Protein AF-A0A2S1ST00-F1 (afdb_monomer_lite)

Sequence (295 aa):
MNAGSAHGGFVTVRGRGYRLDQVDRYVSALARERDEAWRRAARLTRVVEELAAEAVSLRQFAEALGPPTYEPLGPRAQEVLDLAEKEAAVVLSAAREEARAVCEAAEAEARRLRELARVGAGQTCEEADARARRMLLSARATAEELRDAARVEAAAERGEAMAVLEAARCRAAGMLKELDRMRVSRRYEAERELSARDAETAERYGALTARARARLSEALCAFAEAEESARRGQEEAQLAAARLMEEAGVRAARVSRETDRVLRDHVRRAEEIHAQLDHVREALTGLTEQPPSPD

Radius of gyration: 95.02 Å; chains: 1; bounding box: 144×81×279 Å

Organism: NCBI:txid2174846

Structure (mmCIF, N/CA/C/O backbone):
data_AF-A0A2S1ST00-F1
#
_entry.id   AF-A0A2S1ST00-F1
#
loop_
_atom_site.group_PDB
_atom_site.id
_atom_site.type_symbol
_atom_site.label_atom_id
_atom_site.label_alt_id
_atom_site.label_comp_id
_atom_site.label_asym_id
_atom_site.label_entity_id
_atom_site.label_seq_id
_atom_site.pdbx_PDB_ins_code
_atom_site.Cartn_x
_atom_site.Cartn_y
_atom_site.Cartn_z
_atom_site.occupancy
_atom_site.B_iso_or_equiv
_atom_site.auth_seq_id
_atom_site.auth_comp_id
_atom_site.auth_asym_id
_atom_site.auth_atom_id
_atom_site.pdbx_PDB_model_num
ATOM 1 N N . MET A 1 1 ? -20.227 0.179 4.522 1.00 34.66 1 MET A N 1
ATOM 2 C CA . MET A 1 1 ? -21.081 0.307 5.721 1.00 34.66 1 MET A CA 1
ATOM 3 C C . MET A 1 1 ? -21.569 -1.086 6.070 1.00 34.66 1 MET A C 1
ATOM 5 O O . MET A 1 1 ? -22.330 -1.635 5.293 1.00 34.66 1 MET A O 1
ATOM 9 N N . ASN A 1 2 ? -21.054 -1.702 7.135 1.00 37.97 2 ASN A N 1
ATOM 10 C CA . ASN A 1 2 ? -21.491 -3.037 7.553 1.00 37.97 2 ASN A CA 1
ATOM 11 C C . ASN A 1 2 ? -22.158 -2.903 8.918 1.00 37.97 2 ASN A C 1
ATOM 13 O O . ASN A 1 2 ? -21.481 -2.672 9.919 1.00 37.97 2 ASN A O 1
ATOM 17 N N . ALA A 1 3 ? -23.486 -2.984 8.917 1.00 39.41 3 ALA A N 1
ATOM 18 C CA . ALA A 1 3 ? -24.302 -3.033 10.116 1.00 39.41 3 ALA A CA 1
ATOM 19 C C . ALA A 1 3 ? -24.111 -4.410 10.766 1.00 39.41 3 ALA A C 1
ATOM 21 O O . ALA A 1 3 ? -24.643 -5.413 10.295 1.00 39.41 3 ALA A O 1
ATOM 22 N N . GLY A 1 4 ? -23.287 -4.463 11.813 1.00 44.66 4 GLY A N 1
ATOM 23 C CA . GLY A 1 4 ? -23.248 -5.609 12.714 1.00 44.66 4 GLY A CA 1
ATOM 24 C C . GLY A 1 4 ? -24.585 -5.709 13.440 1.00 44.66 4 GLY A C 1
ATOM 25 O O . GLY A 1 4 ? -25.092 -4.704 13.934 1.00 44.66 4 GLY A O 1
ATOM 26 N N . SER A 1 5 ? -25.178 -6.902 13.439 1.00 45.50 5 SER A N 1
ATOM 27 C CA . SER A 1 5 ? -26.486 -7.166 14.034 1.00 45.50 5 SER A CA 1
ATOM 28 C C . SER A 1 5 ? -26.487 -6.769 15.514 1.00 45.50 5 SER A C 1
ATOM 30 O O . SER A 1 5 ? -25.741 -7.334 16.310 1.00 45.50 5 SER A O 1
ATOM 32 N N . ALA A 1 6 ? -27.299 -5.775 15.874 1.00 46.25 6 ALA A N 1
ATOM 33 C CA . ALA A 1 6 ? -27.449 -5.313 17.246 1.00 46.25 6 ALA A CA 1
ATOM 34 C C . ALA A 1 6 ? -28.396 -6.262 17.989 1.00 46.25 6 ALA A C 1
ATOM 36 O O . ALA A 1 6 ? -29.611 -6.176 17.839 1.00 46.25 6 ALA A O 1
ATOM 37 N N . HIS A 1 7 ? -27.842 -7.181 18.772 1.00 51.44 7 HIS A N 1
ATOM 38 C CA . HIS A 1 7 ? -28.597 -7.911 19.788 1.00 51.44 7 HIS A CA 1
ATOM 39 C C . HIS A 1 7 ? -28.280 -7.240 21.135 1.00 51.44 7 HIS A C 1
ATOM 41 O O . HIS A 1 7 ? -27.118 -6.984 21.444 1.00 51.44 7 HIS A O 1
ATOM 47 N N . GLY A 1 8 ? -29.308 -6.797 21.866 1.00 56.34 8 GLY A N 1
ATOM 48 C CA . GLY A 1 8 ? -29.142 -6.195 23.199 1.00 56.34 8 GLY A CA 1
ATOM 49 C C . GLY A 1 8 ? -28.553 -4.774 23.260 1.00 56.34 8 GLY A C 1
ATOM 50 O O . GLY A 1 8 ? -28.251 -4.297 24.348 1.00 56.34 8 GLY A O 1
ATOM 51 N N . GLY A 1 9 ? -28.392 -4.073 22.130 1.00 65.75 9 GLY A N 1
ATOM 52 C CA . GLY A 1 9 ? -27.856 -2.699 22.093 1.00 65.75 9 GLY A CA 1
ATOM 53 C C . GLY A 1 9 ? -26.325 -2.595 22.150 1.00 65.75 9 GLY A C 1
ATOM 54 O O . GLY A 1 9 ? -25.786 -1.492 22.071 1.00 65.75 9 GLY A O 1
ATOM 55 N N . PHE A 1 10 ? -25.609 -3.721 22.222 1.00 67.88 10 PHE A N 1
ATOM 56 C CA . PHE A 1 10 ? -24.149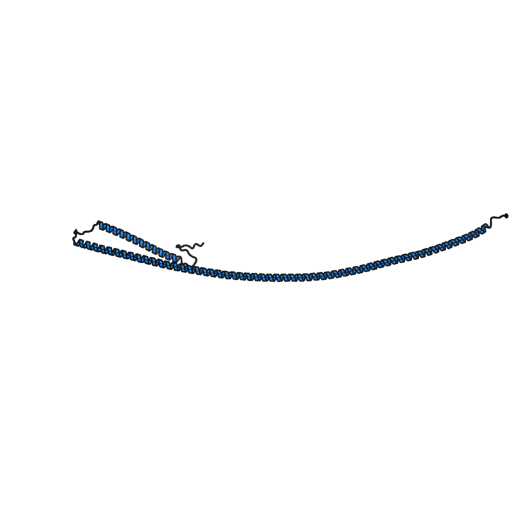 -3.752 22.143 1.00 67.88 10 PHE A CA 1
ATOM 57 C C . PHE A 1 10 ? -23.682 -3.837 20.684 1.00 67.88 10 PHE A C 1
ATOM 59 O O . PHE A 1 10 ? -24.160 -4.658 19.901 1.00 67.88 10 PHE A O 1
ATOM 66 N N . VAL A 1 11 ? -22.728 -2.985 20.302 1.00 67.50 11 VAL A N 1
ATOM 67 C CA . VAL A 1 11 ? -22.180 -2.953 18.939 1.00 67.50 11 VAL A CA 1
ATOM 68 C C . VAL A 1 11 ? -21.045 -3.966 18.814 1.00 67.50 11 VAL A C 1
ATOM 70 O O . VAL A 1 11 ? -20.063 -3.917 19.555 1.00 67.50 11 VAL A O 1
ATOM 73 N N . THR A 1 12 ? -21.139 -4.867 17.836 1.00 61.31 12 THR A N 1
ATOM 74 C CA . THR A 1 12 ? -20.045 -5.788 17.514 1.00 61.31 12 THR A CA 1
ATOM 75 C C . THR A 1 12 ? -18.905 -5.032 16.835 1.00 61.31 12 THR A C 1
ATOM 77 O O . THR A 1 12 ? -19.065 -4.528 15.721 1.00 61.31 12 THR A O 1
ATOM 80 N N . VAL A 1 13 ? -17.735 -4.991 17.467 1.00 62.66 13 VAL A N 1
ATOM 81 C CA . VAL A 1 13 ? -16.503 -4.495 16.839 1.00 62.66 13 VAL A CA 1
ATOM 82 C C . VAL A 1 13 ? -15.760 -5.675 16.209 1.00 62.66 13 VAL A C 1
ATOM 84 O O . VAL A 1 13 ? -15.672 -6.752 16.798 1.00 62.66 13 VAL A O 1
ATOM 87 N N . ARG A 1 14 ? -15.221 -5.491 14.998 1.00 53.00 14 ARG A N 1
ATOM 88 C CA . ARG A 1 14 ? -14.435 -6.516 14.292 1.00 53.00 14 ARG A CA 1
ATOM 89 C C . ARG A 1 14 ? -13.155 -6.815 15.097 1.00 53.00 14 ARG A C 1
ATOM 91 O O . ARG A 1 14 ? -12.252 -5.986 15.121 1.00 53.00 14 ARG A O 1
ATOM 98 N N . GLY A 1 15 ? -13.079 -7.967 15.773 1.00 68.44 15 GLY A N 1
ATOM 99 C CA . GLY A 1 15 ? -11.909 -8.359 16.574 1.00 68.44 15 GLY A CA 1
ATOM 100 C C . GLY A 1 15 ? -12.218 -9.301 17.746 1.00 68.44 15 GLY A C 1
ATOM 101 O O . GLY A 1 15 ? -13.215 -10.019 17.736 1.00 68.44 15 GLY A O 1
ATOM 102 N N . ARG A 1 16 ? -11.338 -9.308 18.763 1.00 60.56 16 ARG A N 1
ATOM 103 C CA . ARG A 1 16 ? -11.528 -10.050 20.025 1.00 60.56 16 ARG A CA 1
ATOM 104 C C . ARG A 1 16 ? -12.426 -9.236 20.965 1.00 60.56 16 ARG A C 1
ATOM 106 O O . ARG A 1 16 ? -11.954 -8.283 21.575 1.00 60.56 16 ARG A O 1
ATOM 113 N N . GLY A 1 17 ? -13.692 -9.623 21.083 1.00 70.00 17 GLY A N 1
ATOM 114 C CA . GLY A 1 17 ? -14.648 -9.095 22.062 1.00 70.00 17 GLY A CA 1
ATOM 115 C C . GLY A 1 17 ? -15.218 -10.208 22.943 1.00 70.00 17 GLY A C 1
ATOM 116 O O . GLY A 1 17 ? -14.982 -11.391 22.682 1.00 70.00 17 GLY A O 1
ATOM 117 N N . TYR A 1 18 ? -15.964 -9.842 23.986 1.00 71.94 18 TYR A N 1
ATOM 118 C CA . TYR A 1 18 ? -16.793 -10.811 24.705 1.00 71.94 18 TYR A CA 1
ATOM 119 C C . TYR A 1 18 ? -17.807 -11.430 23.740 1.00 71.94 18 TYR A C 1
ATOM 121 O O . TYR A 1 18 ? -18.303 -10.758 22.832 1.00 71.94 18 TYR A O 1
ATOM 129 N N . ARG A 1 19 ? -18.097 -12.725 23.902 1.00 80.31 19 ARG A N 1
ATOM 130 C CA . ARG A 1 19 ? -19.100 -13.392 23.067 1.00 80.31 19 ARG A CA 1
ATOM 131 C C . ARG A 1 19 ? -20.462 -12.782 23.381 1.00 80.31 19 ARG A C 1
ATOM 133 O O . ARG A 1 19 ? -20.912 -12.903 24.518 1.00 80.31 19 ARG A O 1
ATOM 140 N N . LEU A 1 20 ? -21.100 -12.154 22.391 1.00 78.06 20 LEU A N 1
ATOM 141 C CA . LEU A 1 20 ? -22.389 -11.475 22.567 1.00 78.06 20 LEU A CA 1
ATOM 142 C C . LEU A 1 20 ? -23.423 -12.402 23.214 1.00 78.06 20 LEU A C 1
ATOM 144 O O . LEU A 1 20 ? -24.004 -12.036 24.222 1.00 78.06 20 LEU A O 1
ATOM 148 N N . ASP A 1 21 ? -23.510 -13.658 22.767 1.00 79.69 21 ASP A N 1
ATOM 149 C CA . ASP A 1 21 ? -24.419 -14.651 23.357 1.00 79.69 21 ASP A CA 1
ATOM 150 C C . ASP A 1 21 ? -24.176 -14.911 24.851 1.00 79.69 21 ASP A C 1
ATOM 152 O O . ASP A 1 21 ? -25.082 -15.347 25.560 1.00 79.69 21 ASP A O 1
ATOM 156 N N . GLN A 1 22 ? -22.940 -14.748 25.336 1.00 84.75 22 GLN A N 1
ATOM 157 C CA . GLN A 1 22 ? -22.619 -14.880 26.761 1.00 84.75 22 GLN A CA 1
ATOM 158 C C . GLN A 1 22 ? -22.996 -13.609 27.523 1.00 84.75 22 GLN A C 1
ATOM 160 O O . GLN A 1 22 ? -23.560 -13.710 28.610 1.00 84.75 22 GLN A O 1
ATOM 165 N N . VAL A 1 23 ? -22.733 -12.436 26.939 1.00 85.69 23 VAL A N 1
ATOM 166 C CA . VAL A 1 23 ? -23.122 -11.137 27.508 1.00 85.69 23 VAL A CA 1
ATOM 167 C C . VAL A 1 23 ? -24.641 -11.036 27.607 1.00 85.69 23 VAL A C 1
ATOM 169 O O . VAL A 1 23 ? -25.156 -10.770 28.686 1.00 85.69 23 VAL A O 1
ATOM 172 N N . ASP A 1 24 ? -25.367 -11.348 26.537 1.00 84.12 24 ASP A N 1
ATOM 173 C CA . ASP A 1 24 ? -26.829 -11.299 26.494 1.00 84.12 24 ASP A CA 1
ATOM 174 C C . ASP A 1 24 ? -27.457 -12.270 27.496 1.00 84.12 24 ASP A C 1
ATOM 176 O O . ASP A 1 24 ? -28.403 -11.908 28.199 1.00 84.12 24 ASP A O 1
ATOM 180 N N . ARG A 1 25 ? -26.910 -13.489 27.626 1.00 87.50 25 ARG A N 1
ATOM 181 C CA . ARG A 1 25 ? -27.348 -14.449 28.654 1.00 87.50 25 ARG A CA 1
ATOM 182 C C . ARG A 1 25 ? -27.150 -13.903 30.062 1.00 87.50 25 ARG A C 1
ATOM 184 O O . ARG A 1 25 ? -28.051 -14.028 30.888 1.00 87.50 25 ARG A O 1
ATOM 191 N N . TYR A 1 26 ? -25.999 -13.292 30.324 1.00 87.12 26 TYR A N 1
ATOM 192 C CA . TYR A 1 26 ? -25.675 -12.741 31.634 1.00 87.12 26 TYR A CA 1
ATOM 193 C C . TYR A 1 26 ? -26.539 -11.518 31.976 1.00 87.12 26 TYR A C 1
ATOM 195 O O . TYR A 1 26 ? -27.145 -11.465 33.044 1.00 87.12 26 TYR A O 1
ATOM 203 N N . VAL A 1 27 ? -26.692 -10.577 31.039 1.00 88.62 27 VAL A N 1
ATOM 204 C CA . VAL A 1 27 ? -27.558 -9.396 31.192 1.00 88.62 27 VAL A CA 1
ATOM 205 C C . VAL A 1 27 ? -29.019 -9.811 31.369 1.00 88.62 27 VAL A C 1
ATOM 207 O O . VAL A 1 27 ? -29.713 -9.257 32.218 1.00 88.62 27 VAL A O 1
ATOM 210 N N . SER A 1 28 ? -29.484 -10.820 30.630 1.00 88.88 28 SER A N 1
ATOM 211 C CA . SER A 1 28 ? -30.844 -11.349 30.780 1.00 88.88 28 SER A CA 1
ATOM 212 C C . SER A 1 28 ? -31.073 -11.998 32.147 1.00 88.88 28 SER A C 1
ATOM 214 O O . SER A 1 28 ? -32.158 -11.856 32.708 1.00 88.88 28 SER A O 1
ATOM 216 N N . ALA A 1 29 ? -30.075 -12.700 32.697 1.00 91.69 29 ALA A N 1
ATOM 217 C CA . ALA A 1 29 ? -30.151 -13.259 34.047 1.00 91.69 29 ALA A CA 1
ATOM 218 C C . ALA A 1 29 ? -30.256 -12.145 35.102 1.00 91.69 29 ALA A C 1
ATOM 220 O O . ALA A 1 29 ? -31.197 -12.148 35.893 1.00 91.69 29 ALA A O 1
ATOM 221 N N . LEU A 1 30 ? -29.392 -11.127 35.026 1.00 89.00 30 LEU A N 1
ATOM 222 C CA . LEU A 1 30 ? -29.442 -9.961 35.917 1.00 89.00 30 LEU A CA 1
ATOM 223 C C . LEU A 1 30 ? -30.758 -9.179 35.799 1.00 89.00 30 LEU A C 1
ATOM 225 O O . LEU A 1 30 ? -31.314 -8.733 36.801 1.00 89.00 30 LEU A O 1
ATOM 229 N N . ALA A 1 31 ? -31.289 -9.019 34.584 1.00 89.00 31 ALA A N 1
ATOM 230 C CA . ALA A 1 31 ? -32.576 -8.365 34.369 1.00 89.00 31 ALA A CA 1
ATOM 231 C C . ALA A 1 31 ? -33.722 -9.148 35.029 1.00 89.00 31 ALA A C 1
ATOM 233 O O . ALA A 1 31 ? -34.583 -8.546 35.668 1.00 89.00 31 ALA A O 1
ATOM 234 N N . ARG A 1 32 ? -33.706 -10.486 34.941 1.00 92.25 32 ARG A N 1
ATOM 235 C CA . ARG A 1 32 ? -34.684 -11.345 35.629 1.00 92.25 32 ARG A CA 1
ATOM 236 C C . ARG A 1 32 ? -34.584 -11.222 37.146 1.00 92.25 32 ARG A C 1
ATOM 238 O O . ARG A 1 32 ? -35.620 -11.082 37.790 1.00 92.25 32 ARG A O 1
ATOM 245 N N . GLU A 1 33 ? -33.374 -11.228 37.700 1.00 90.88 33 GLU A N 1
ATOM 246 C CA . GLU A 1 33 ? -33.144 -11.041 39.140 1.00 90.88 33 GLU A CA 1
ATOM 247 C C . GLU A 1 33 ? -33.646 -9.674 39.618 1.00 90.88 33 GLU A C 1
ATOM 249 O O . GLU A 1 33 ? -34.367 -9.588 40.615 1.00 90.88 33 GLU A O 1
ATOM 254 N N . ARG A 1 34 ? -33.350 -8.604 38.866 1.00 92.12 34 ARG A N 1
ATOM 255 C CA . ARG A 1 34 ? -33.890 -7.262 39.122 1.00 92.12 34 ARG A CA 1
ATOM 256 C C . ARG A 1 34 ? -35.416 -7.278 39.123 1.00 92.12 34 ARG A C 1
ATOM 258 O O . ARG A 1 34 ? -36.029 -6.780 40.062 1.00 92.12 34 ARG A O 1
ATOM 265 N N . ASP A 1 35 ? -36.034 -7.835 38.088 1.00 93.38 35 ASP A N 1
ATOM 266 C CA . ASP A 1 35 ? -37.491 -7.838 37.946 1.00 93.38 35 ASP A CA 1
ATOM 267 C C . ASP A 1 35 ? -38.173 -8.685 39.028 1.00 93.38 35 ASP A C 1
ATOM 269 O O . ASP A 1 35 ? -39.292 -8.379 39.449 1.00 93.38 35 ASP A O 1
ATOM 273 N N . GLU A 1 36 ? -37.522 -9.751 39.495 1.00 93.81 36 GLU A N 1
ATOM 274 C CA . GLU A 1 36 ? -37.994 -10.540 40.629 1.00 93.81 36 GLU A CA 1
ATOM 275 C C . GLU A 1 36 ? -37.895 -9.754 41.941 1.00 93.81 36 GLU A C 1
ATOM 277 O O . GLU A 1 36 ? -38.862 -9.728 42.710 1.00 93.81 36 GLU A O 1
ATOM 282 N N . ALA A 1 37 ? -36.774 -9.066 42.175 1.00 88.81 37 ALA A N 1
ATOM 283 C CA . ALA A 1 37 ? -36.589 -8.204 43.337 1.00 88.81 37 ALA A CA 1
ATOM 284 C C . ALA A 1 37 ? -37.627 -7.070 43.369 1.00 88.81 37 ALA A C 1
ATOM 286 O O . ALA A 1 37 ? -38.253 -6.841 44.403 1.00 88.81 37 ALA A O 1
ATOM 287 N N . TRP A 1 38 ? -37.894 -6.430 42.226 1.00 91.69 38 TRP A N 1
ATOM 288 C CA . TRP A 1 38 ? -38.940 -5.410 42.084 1.00 91.69 38 TRP A CA 1
ATOM 289 C C . TRP A 1 38 ? -40.337 -5.966 42.360 1.00 91.69 38 TRP A C 1
ATOM 291 O O . TRP A 1 38 ? -41.103 -5.372 43.118 1.00 91.69 38 TRP A O 1
ATOM 301 N N . ARG A 1 39 ? -40.667 -7.141 41.810 1.00 94.44 39 ARG A N 1
ATOM 302 C CA . ARG A 1 39 ? -41.944 -7.813 42.097 1.00 94.44 39 ARG A CA 1
ATOM 303 C C . ARG A 1 39 ? -42.086 -8.165 43.577 1.00 94.44 39 ARG A C 1
ATOM 305 O O . ARG A 1 39 ? -43.187 -8.083 44.115 1.00 94.44 39 ARG A O 1
ATOM 312 N N . ARG A 1 40 ? -41.000 -8.573 44.240 1.00 93.50 40 ARG A N 1
ATOM 313 C CA . ARG A 1 40 ? -40.994 -8.873 45.678 1.00 93.50 40 ARG A CA 1
ATOM 314 C C . ARG A 1 40 ? -41.192 -7.610 46.511 1.00 93.50 40 ARG A C 1
ATOM 316 O O . ARG A 1 40 ? -42.020 -7.639 47.414 1.00 93.50 40 ARG A O 1
ATOM 323 N N . ALA A 1 41 ? -40.509 -6.519 46.167 1.00 89.12 41 ALA A N 1
ATOM 324 C CA . ALA A 1 41 ? -40.690 -5.222 46.811 1.00 89.12 41 ALA A CA 1
ATOM 325 C C . ALA A 1 41 ? -42.147 -4.753 46.702 1.00 89.12 41 ALA A C 1
ATOM 327 O O . ALA A 1 41 ? -42.767 -4.489 47.722 1.00 89.12 41 ALA A O 1
ATOM 328 N N . ALA A 1 42 ? -42.733 -4.781 45.501 1.00 92.44 42 ALA A N 1
ATOM 329 C CA . ALA A 1 42 ? -44.130 -4.397 45.294 1.00 92.44 42 ALA A CA 1
ATOM 330 C C . ALA A 1 42 ? -45.119 -5.250 46.113 1.00 92.44 42 ALA A C 1
ATOM 332 O O . ALA A 1 42 ? -46.056 -4.713 46.699 1.00 92.44 42 ALA A O 1
ATOM 333 N N . ARG A 1 43 ? -44.903 -6.575 46.200 1.00 93.69 43 ARG A N 1
ATOM 334 C CA . ARG A 1 43 ? -45.726 -7.454 47.054 1.00 93.69 43 ARG A CA 1
ATOM 335 C C . ARG A 1 43 ? -45.619 -7.082 48.530 1.00 93.69 43 ARG A C 1
ATOM 337 O O . ARG A 1 43 ? -46.640 -7.015 49.200 1.00 93.69 43 ARG A O 1
ATOM 344 N N . LEU A 1 44 ? -44.405 -6.849 49.025 1.00 90.69 44 LEU A N 1
ATOM 345 C CA . LEU A 1 44 ? -44.183 -6.472 50.421 1.00 90.69 44 LEU A CA 1
ATOM 346 C C . LEU A 1 44 ? -44.790 -5.103 50.736 1.00 90.69 44 LEU A C 1
ATOM 348 O O . LEU A 1 44 ? -45.429 -4.965 51.771 1.00 90.69 44 LEU A O 1
ATOM 352 N N . THR A 1 45 ? -44.670 -4.128 49.831 1.00 90.56 45 THR A N 1
ATOM 353 C CA . THR A 1 45 ? -45.328 -2.821 49.972 1.00 90.56 45 THR A CA 1
ATOM 354 C C . THR A 1 45 ? -46.838 -2.978 50.109 1.00 90.56 45 THR A C 1
ATOM 356 O O . THR A 1 45 ? -47.412 -2.424 51.039 1.00 90.56 45 THR A O 1
ATOM 359 N N . ARG A 1 46 ? -47.471 -3.806 49.265 1.00 94.75 46 ARG A N 1
ATOM 360 C CA . ARG A 1 46 ? -48.915 -4.063 49.360 1.00 94.75 46 ARG A CA 1
ATOM 361 C C . ARG A 1 46 ? -49.310 -4.692 50.698 1.00 94.75 46 ARG A C 1
ATOM 363 O O . ARG A 1 46 ? -50.296 -4.280 51.289 1.00 94.75 46 ARG A O 1
ATOM 370 N N . VAL A 1 47 ? -48.536 -5.663 51.188 1.00 94.25 47 VAL A N 1
ATOM 371 C CA . VAL A 1 47 ? -48.785 -6.289 52.500 1.00 94.25 47 VAL A CA 1
ATOM 372 C C . VAL A 1 47 ? -48.662 -5.263 53.628 1.00 94.25 47 VAL A C 1
ATOM 374 O O . VAL A 1 47 ? -49.481 -5.256 54.539 1.00 94.25 47 VAL A O 1
ATOM 377 N N . VAL A 1 48 ? -47.675 -4.365 53.566 1.00 90.00 48 VAL A N 1
ATOM 378 C CA . VAL A 1 48 ? -47.532 -3.280 54.548 1.00 90.00 48 VAL A CA 1
ATOM 379 C C . VAL A 1 48 ? -48.735 -2.336 54.505 1.00 90.00 48 VAL A C 1
ATOM 381 O O . VAL A 1 48 ? -49.238 -1.957 55.558 1.00 90.00 48 VAL A O 1
ATOM 384 N N . GLU A 1 49 ? -49.219 -1.979 53.315 1.00 91.19 49 GLU A N 1
ATOM 385 C CA . GLU A 1 49 ? -50.416 -1.145 53.149 1.00 91.19 49 GLU A CA 1
ATOM 386 C C . GLU A 1 49 ? -51.683 -1.831 53.687 1.00 91.19 49 GLU A C 1
ATOM 388 O O . GLU A 1 49 ? -52.457 -1.198 54.406 1.00 91.19 49 GLU A O 1
ATOM 393 N N . GLU A 1 50 ? -51.877 -3.123 53.401 1.00 92.44 50 GLU A N 1
ATOM 394 C CA . GLU A 1 50 ? -52.996 -3.930 53.912 1.00 92.44 50 GLU A CA 1
ATOM 395 C C . GLU A 1 50 ? -52.981 -4.003 55.445 1.00 92.44 50 GLU A C 1
ATOM 397 O O . GLU A 1 50 ? -53.979 -3.676 56.087 1.00 92.44 50 GLU A O 1
ATOM 402 N N . LEU A 1 51 ? -51.834 -4.349 56.038 1.00 89.00 51 LEU A N 1
ATOM 403 C CA . LEU A 1 51 ? -51.672 -4.422 57.492 1.00 89.00 51 LEU A CA 1
ATOM 404 C C . LEU A 1 51 ? -51.835 -3.050 58.161 1.00 89.00 51 LEU A C 1
ATOM 406 O O . LEU A 1 51 ? -52.382 -2.956 59.258 1.00 89.00 51 LEU A O 1
ATOM 410 N N . ALA A 1 52 ? -51.385 -1.971 57.513 1.00 88.06 52 ALA A N 1
ATOM 411 C CA . ALA A 1 52 ? -51.584 -0.616 58.016 1.00 88.06 52 ALA A CA 1
ATOM 412 C C . ALA A 1 52 ? -53.070 -0.224 58.013 1.00 88.06 52 ALA A C 1
ATOM 414 O O . ALA A 1 52 ? -53.550 0.351 58.991 1.00 88.06 52 ALA A O 1
ATOM 415 N N . ALA A 1 53 ? -53.807 -0.558 56.950 1.00 90.94 53 ALA A N 1
ATOM 416 C CA . ALA A 1 53 ? -55.245 -0.315 56.867 1.00 90.94 53 ALA A CA 1
ATOM 417 C C . ALA A 1 53 ? -56.026 -1.141 57.903 1.00 90.94 53 ALA A C 1
ATOM 419 O O . ALA A 1 53 ? -56.907 -0.606 58.579 1.00 90.94 53 ALA A O 1
ATOM 420 N N . GLU A 1 54 ? -55.666 -2.414 58.082 1.00 90.94 54 GLU A N 1
ATOM 421 C CA . GLU A 1 54 ? -56.245 -3.284 59.108 1.00 90.94 54 GLU A CA 1
ATOM 422 C C . GLU A 1 54 ? -55.985 -2.733 60.516 1.00 90.94 54 GLU A C 1
ATOM 424 O O . GLU A 1 54 ? -56.916 -2.606 61.310 1.00 90.94 54 GLU A O 1
ATOM 429 N N . ALA A 1 55 ? -54.759 -2.292 60.811 1.00 87.31 55 ALA A N 1
ATOM 430 C CA . ALA A 1 55 ? -54.425 -1.675 62.093 1.00 87.31 55 ALA A CA 1
ATOM 431 C C . ALA A 1 55 ? -55.232 -0.391 62.367 1.00 87.31 55 ALA A C 1
ATOM 433 O O . ALA A 1 55 ? -55.630 -0.143 63.508 1.00 87.31 55 ALA A O 1
ATOM 434 N N . VAL A 1 56 ? -55.497 0.424 61.338 1.00 90.50 56 VAL A N 1
ATOM 435 C CA . VAL A 1 56 ? -56.373 1.603 61.452 1.00 90.50 56 VAL A CA 1
ATOM 436 C C . VAL A 1 56 ? -57.815 1.186 61.742 1.00 90.50 56 VAL A C 1
ATOM 438 O O . VAL A 1 56 ? -58.427 1.744 62.651 1.00 90.50 56 VAL A O 1
ATOM 441 N N . SER A 1 57 ? -58.348 0.193 61.027 1.00 89.00 57 SER A N 1
ATOM 442 C CA . SER A 1 57 ? -59.710 -0.311 61.249 1.00 89.00 57 SER A CA 1
ATOM 443 C C . SER A 1 57 ? -59.884 -0.902 62.652 1.00 89.00 57 SER A C 1
ATOM 445 O O . SER A 1 57 ? -60.855 -0.579 63.336 1.00 89.00 57 SER A O 1
ATOM 447 N N . LEU A 1 58 ? -58.913 -1.691 63.121 1.00 87.19 58 LEU A N 1
ATOM 448 C CA . LEU A 1 58 ? -58.901 -2.249 64.474 1.00 87.19 58 LEU A CA 1
ATOM 449 C C . LEU A 1 58 ? -58.846 -1.152 65.544 1.00 87.19 58 LEU A C 1
ATOM 451 O O . LEU A 1 58 ? -59.546 -1.254 66.550 1.00 87.19 58 LEU A O 1
ATOM 455 N N . ARG A 1 59 ? -58.073 -0.078 65.324 1.00 85.12 59 ARG A N 1
ATOM 456 C CA . ARG A 1 59 ? -58.073 1.090 66.223 1.00 85.12 59 ARG A CA 1
ATOM 457 C C . ARG A 1 59 ? -59.424 1.781 66.274 1.00 85.12 59 ARG A C 1
ATOM 459 O O . ARG A 1 59 ? -59.911 2.033 67.365 1.00 85.12 59 ARG A O 1
ATOM 466 N N . GLN A 1 60 ? -60.034 2.053 65.124 1.00 86.88 60 GLN A N 1
ATOM 467 C CA . GLN A 1 60 ? -61.351 2.693 65.062 1.00 86.88 60 GLN A CA 1
ATOM 468 C C . GLN A 1 60 ? -62.427 1.839 65.743 1.00 86.88 60 GLN A C 1
ATOM 470 O O . GLN A 1 60 ? -63.275 2.366 66.458 1.00 86.88 60 GLN A O 1
ATOM 475 N N . PHE A 1 61 ? -62.378 0.517 65.559 1.00 85.19 61 PHE A N 1
ATOM 476 C CA . PHE A 1 61 ? -63.265 -0.417 66.248 1.00 85.19 61 PHE A CA 1
ATOM 477 C C . PHE A 1 61 ? -63.054 -0.390 67.770 1.00 85.19 61 PHE A C 1
ATOM 479 O O . PHE A 1 61 ? -64.025 -0.332 68.521 1.00 85.19 61 PHE A O 1
ATOM 486 N N . ALA A 1 62 ? -61.799 -0.372 68.229 1.00 82.25 62 ALA A N 1
ATOM 487 C CA . ALA A 1 62 ? -61.471 -0.252 69.648 1.00 82.25 62 ALA A CA 1
ATOM 488 C C . ALA A 1 62 ? -61.912 1.099 70.244 1.00 82.25 62 ALA A C 1
ATOM 490 O O . ALA A 1 62 ? -62.473 1.129 71.335 1.00 82.25 62 ALA A O 1
ATOM 491 N N . GLU A 1 63 ? -61.725 2.208 69.521 1.00 82.31 63 GLU A N 1
ATOM 492 C CA . GLU A 1 63 ? -62.198 3.540 69.925 1.00 82.31 63 GLU A CA 1
ATOM 493 C C . GLU A 1 63 ? -63.730 3.592 70.041 1.00 82.31 63 GLU A C 1
ATOM 495 O O . GLU A 1 63 ? -64.254 4.174 70.990 1.00 82.31 63 GLU A O 1
ATOM 500 N N . ALA A 1 64 ? -64.456 2.945 69.121 1.00 83.75 64 ALA A N 1
ATOM 501 C CA . ALA A 1 64 ? -65.920 2.891 69.127 1.00 83.75 64 ALA A CA 1
ATOM 502 C C . ALA A 1 64 ? -66.507 2.087 70.302 1.00 83.75 64 ALA A C 1
ATOM 504 O O . ALA A 1 64 ? -67.626 2.365 70.732 1.00 83.75 64 ALA A O 1
ATOM 505 N N . LEU A 1 65 ? -65.765 1.109 70.833 1.00 79.19 65 LEU A N 1
ATOM 506 C CA . LEU A 1 65 ? -66.148 0.362 72.037 1.00 79.19 65 LEU A CA 1
ATOM 507 C C . LEU A 1 65 ? -65.992 1.195 73.325 1.00 79.19 65 LEU A C 1
ATOM 509 O O . LEU A 1 65 ? -66.582 0.843 74.347 1.00 79.19 65 LEU A O 1
ATOM 513 N N . GLY A 1 66 ? -65.253 2.310 73.266 1.00 68.94 66 GLY A N 1
ATOM 514 C CA . GLY A 1 66 ? -64.893 3.131 74.420 1.00 68.94 66 GLY A CA 1
ATOM 515 C C . GLY A 1 66 ? -63.865 2.449 75.337 1.00 68.94 66 GLY A C 1
ATOM 516 O O . GLY A 1 66 ? -63.663 1.236 75.262 1.00 68.94 66 GLY A O 1
ATOM 517 N N . PRO A 1 67 ? -63.180 3.206 76.215 1.00 67.25 67 PRO A N 1
ATOM 518 C CA . PRO A 1 67 ? -62.253 2.619 77.175 1.00 67.25 67 PRO A CA 1
ATOM 519 C C . PRO A 1 67 ? -63.034 1.708 78.137 1.00 67.25 67 PRO A C 1
ATOM 521 O O . PRO A 1 67 ? -63.962 2.183 78.801 1.00 67.25 67 PRO A O 1
ATOM 524 N N . PRO A 1 68 ? -62.709 0.407 78.231 1.00 66.00 68 PRO A N 1
ATOM 525 C CA . PRO A 1 68 ? -63.422 -0.489 79.121 1.00 66.00 68 PRO A CA 1
ATOM 526 C C . PRO A 1 68 ? -63.016 -0.158 80.555 1.00 66.00 68 PRO A C 1
ATOM 528 O O . PRO A 1 68 ? -61.981 -0.593 81.027 1.00 66.00 68 PRO A O 1
ATOM 531 N N . THR A 1 69 ? -63.814 0.624 81.275 1.00 71.56 69 THR A N 1
ATOM 532 C CA . THR A 1 69 ? -63.444 1.066 82.631 1.00 71.56 69 THR A CA 1
ATOM 533 C C . THR A 1 69 ? -63.476 -0.062 83.660 1.00 71.56 69 THR A C 1
ATOM 535 O O . THR A 1 69 ? -62.989 0.133 84.771 1.00 71.56 69 THR A O 1
ATOM 538 N N . TYR A 1 70 ? -64.085 -1.211 83.316 1.00 70.25 70 TYR A N 1
ATOM 539 C CA . TYR A 1 70 ? -64.303 -2.412 84.143 1.00 70.25 70 TYR A CA 1
ATOM 540 C C . TYR A 1 70 ? -64.746 -2.138 85.597 1.00 70.25 70 TYR A C 1
ATOM 542 O O . TYR A 1 70 ? -64.699 -3.022 86.448 1.00 70.25 70 TYR A O 1
ATOM 550 N N . GLU A 1 71 ? -65.256 -0.936 85.870 1.00 74.00 71 GLU A N 1
ATOM 551 C CA . GLU A 1 71 ? -65.729 -0.464 87.171 1.00 74.00 71 GLU A CA 1
ATOM 552 C C . GLU A 1 71 ? -66.804 -1.384 87.786 1.00 74.00 71 GLU A C 1
ATOM 554 O O . GLU A 1 71 ? -66.706 -1.686 88.977 1.00 74.00 71 GLU A O 1
ATOM 559 N N . PRO A 1 72 ? -67.755 -1.957 87.009 1.00 75.88 72 PRO A N 1
ATOM 560 C CA . PRO A 1 72 ? -68.754 -2.890 87.540 1.00 75.88 72 PRO A CA 1
ATOM 561 C C . PRO A 1 72 ? -68.182 -4.234 88.020 1.00 75.88 72 PRO A C 1
ATOM 563 O O . PRO A 1 72 ? -68.868 -4.967 88.729 1.00 75.88 72 PRO A O 1
ATOM 566 N N . LEU A 1 73 ? -66.952 -4.585 87.623 1.00 77.38 73 LEU A N 1
ATOM 567 C CA . LEU A 1 73 ? -66.269 -5.832 87.999 1.00 77.38 73 LEU A CA 1
ATOM 568 C C . LEU A 1 73 ? -65.369 -5.658 89.239 1.00 77.38 73 LEU A C 1
ATOM 570 O O . LEU A 1 73 ? -64.818 -6.639 89.742 1.00 77.38 73 LEU A O 1
ATOM 574 N N . GLY A 1 74 ? -65.258 -4.430 89.759 1.00 86.75 74 GLY A N 1
ATOM 575 C CA . GLY A 1 74 ? -64.561 -4.086 90.997 1.00 86.75 74 GLY A CA 1
ATOM 576 C C . GLY A 1 74 ? -63.096 -3.643 90.824 1.00 86.75 74 GLY A C 1
ATOM 577 O O . GLY A 1 74 ? -62.523 -3.764 89.740 1.00 86.75 74 GLY A O 1
ATOM 578 N N . PRO A 1 75 ? -62.448 -3.163 91.909 1.00 82.56 75 PRO A N 1
ATOM 579 C CA . PRO A 1 75 ? -61.124 -2.517 91.866 1.00 82.56 75 PRO A CA 1
ATOM 580 C C . PRO A 1 75 ? -60.023 -3.390 91.255 1.00 82.56 75 PRO A C 1
ATOM 582 O O . PRO A 1 75 ? -59.151 -2.914 90.535 1.00 82.56 75 PRO A O 1
ATOM 585 N N . ARG A 1 76 ? -60.100 -4.703 91.485 1.00 83.06 76 ARG A N 1
ATOM 586 C CA . ARG A 1 76 ? -59.114 -5.662 90.981 1.00 83.06 76 ARG A CA 1
ATOM 587 C C . ARG A 1 76 ? -59.139 -5.798 89.456 1.00 83.06 76 ARG A C 1
ATOM 589 O O . ARG A 1 76 ? -58.107 -6.087 88.866 1.00 83.06 76 ARG A O 1
ATOM 596 N N . ALA A 1 77 ? -60.286 -5.580 88.806 1.00 82.56 77 ALA A N 1
ATOM 597 C CA . ALA A 1 77 ? -60.377 -5.585 87.345 1.00 82.56 77 ALA A CA 1
ATOM 598 C C . ALA A 1 77 ? -59.745 -4.324 86.724 1.00 82.56 77 ALA A C 1
ATOM 600 O O . ALA A 1 77 ? -59.147 -4.402 85.654 1.00 82.56 77 ALA A O 1
ATOM 601 N N . GLN A 1 78 ? -59.815 -3.186 87.420 1.00 83.12 78 GLN A N 1
ATOM 602 C CA . GLN A 1 78 ? -59.171 -1.933 87.010 1.00 83.12 78 GLN A CA 1
ATOM 603 C C . GLN A 1 78 ? -57.645 -1.994 87.145 1.00 83.12 78 GLN A C 1
ATOM 605 O O . GLN A 1 78 ? -56.939 -1.544 86.249 1.00 83.12 78 GLN A O 1
ATOM 610 N N . GLU A 1 79 ? -57.130 -2.617 88.209 1.00 86.75 79 GLU A N 1
ATOM 611 C CA . GLU A 1 79 ? -55.688 -2.876 88.365 1.00 86.75 79 GLU A CA 1
ATOM 612 C C . GLU A 1 79 ? -55.135 -3.762 87.237 1.00 86.75 79 GLU A C 1
ATOM 614 O O . GLU A 1 79 ? -54.042 -3.517 86.729 1.00 86.75 79 GLU A O 1
ATOM 619 N N . VAL A 1 80 ? -55.898 -4.779 86.816 1.00 88.12 80 VAL A N 1
ATOM 620 C CA . VAL A 1 80 ? -55.519 -5.654 85.694 1.00 88.12 80 VAL A CA 1
ATOM 621 C C . VAL A 1 80 ? -55.512 -4.891 84.368 1.00 88.12 80 VAL A C 1
ATOM 623 O O . VAL A 1 80 ? -54.603 -5.095 83.568 1.00 88.12 80 VAL A O 1
ATOM 626 N N . LEU A 1 81 ? -56.484 -4.002 84.136 1.00 84.31 81 LEU A N 1
ATOM 627 C CA . LEU A 1 81 ? -56.504 -3.147 82.947 1.00 84.31 81 LEU A CA 1
ATOM 628 C C . LEU A 1 81 ? -55.302 -2.197 82.904 1.00 84.31 81 LEU A C 1
ATOM 630 O O . LEU A 1 81 ? -54.617 -2.144 81.889 1.00 84.31 81 LEU A O 1
ATOM 634 N N . ASP A 1 82 ? -55.027 -1.481 83.994 1.00 86.19 82 ASP A N 1
ATOM 635 C CA . ASP A 1 82 ? -53.905 -0.538 84.075 1.00 86.19 82 ASP A CA 1
ATOM 636 C C . ASP A 1 82 ? -52.556 -1.251 83.863 1.00 86.19 82 ASP A C 1
ATOM 638 O O . ASP A 1 82 ? -51.679 -0.759 83.149 1.00 86.19 82 ASP A O 1
ATOM 642 N N . LEU A 1 83 ? -52.402 -2.463 84.409 1.00 90.94 83 LEU A N 1
ATOM 643 C CA . LEU A 1 83 ? -51.238 -3.305 84.134 1.00 90.94 83 LEU A CA 1
ATOM 644 C C . LEU A 1 83 ? -51.153 -3.698 82.650 1.00 90.94 83 LEU A C 1
ATOM 646 O O . LEU A 1 83 ? -50.089 -3.561 82.048 1.00 90.94 83 LEU A O 1
ATOM 650 N N . ALA A 1 84 ? -52.261 -4.132 82.045 1.00 88.06 84 ALA A N 1
ATOM 651 C CA . ALA A 1 84 ? -52.301 -4.531 80.640 1.00 88.06 84 ALA A CA 1
ATOM 652 C C . ALA A 1 84 ? -51.996 -3.364 79.681 1.00 88.06 84 ALA A C 1
ATOM 654 O O . ALA A 1 84 ? -51.292 -3.555 78.691 1.00 88.06 84 ALA A O 1
ATOM 655 N N . GLU A 1 85 ? -52.470 -2.149 79.967 1.00 87.56 85 GLU A N 1
ATOM 656 C CA . GLU A 1 85 ? -52.165 -0.951 79.173 1.00 87.56 85 GLU A CA 1
ATOM 657 C C . GLU A 1 85 ? -50.683 -0.567 79.263 1.00 87.56 85 GLU A C 1
ATOM 659 O O . GLU A 1 85 ? -50.056 -0.247 78.247 1.00 87.56 85 GLU A O 1
ATOM 664 N N . LYS A 1 86 ? -50.092 -0.659 80.461 1.00 90.69 86 LYS A N 1
ATOM 665 C CA . LYS A 1 86 ? -48.651 -0.449 80.665 1.00 90.69 86 LYS A CA 1
ATOM 666 C C . LYS A 1 86 ? -47.822 -1.486 79.912 1.00 90.69 86 LYS A C 1
ATOM 668 O O . LYS A 1 86 ? -46.871 -1.115 79.225 1.00 90.69 86 LYS A O 1
ATOM 673 N N . GLU A 1 87 ? -48.193 -2.762 79.986 1.00 91.62 87 GLU A N 1
ATOM 674 C CA . GLU A 1 87 ? -47.531 -3.832 79.233 1.00 91.62 87 GLU A CA 1
ATOM 675 C C . GLU A 1 87 ? -47.677 -3.631 77.717 1.00 91.62 87 GLU A C 1
ATOM 677 O O . GLU A 1 87 ? -46.688 -3.717 76.989 1.00 91.62 87 GLU A O 1
ATOM 682 N N . ALA A 1 88 ? -48.868 -3.270 77.231 1.00 89.94 88 ALA A N 1
ATOM 683 C CA . ALA A 1 88 ? -49.103 -2.986 75.817 1.00 89.94 88 ALA A CA 1
ATOM 684 C C . ALA A 1 88 ? -48.267 -1.798 75.313 1.00 89.94 88 ALA A C 1
ATOM 686 O O . ALA A 1 88 ? -47.724 -1.851 74.206 1.00 89.94 88 ALA A O 1
ATOM 687 N N . ALA A 1 89 ? -48.115 -0.741 76.119 1.00 91.19 89 ALA A N 1
ATOM 688 C CA . ALA A 1 89 ? -47.261 0.397 75.790 1.00 91.19 89 ALA A CA 1
ATOM 689 C C . ALA A 1 89 ? -45.783 -0.011 75.675 1.00 91.19 89 ALA A C 1
ATOM 691 O O . ALA A 1 89 ? -45.122 0.395 74.716 1.00 91.19 89 ALA A O 1
ATOM 692 N N . VAL A 1 90 ? -45.292 -0.852 76.595 1.00 94.00 90 VAL A N 1
ATOM 693 C CA . VAL A 1 90 ? -43.923 -1.400 76.568 1.00 94.00 90 VAL A CA 1
ATOM 694 C C . VAL A 1 90 ? -43.702 -2.283 75.337 1.00 94.00 90 VAL A C 1
ATOM 696 O O . VAL A 1 90 ? -42.692 -2.142 74.645 1.00 94.00 90 VAL A O 1
ATOM 699 N N . VAL A 1 91 ? -44.657 -3.158 75.011 1.00 94.38 91 VAL A N 1
ATOM 700 C CA . VAL A 1 91 ? -44.585 -4.010 73.814 1.00 94.38 91 VAL A CA 1
ATOM 701 C C . VAL A 1 91 ? -44.581 -3.158 72.543 1.00 94.38 91 VAL A C 1
ATOM 703 O O . VAL A 1 91 ? -43.779 -3.399 71.642 1.00 94.38 91 VAL A O 1
ATOM 706 N N . LEU A 1 92 ? -45.424 -2.123 72.465 1.00 92.62 92 LEU A N 1
ATOM 707 C CA . LEU A 1 92 ? -45.489 -1.245 71.297 1.00 92.62 92 LEU A CA 1
ATOM 708 C C . LEU A 1 92 ? -44.217 -0.408 71.122 1.00 92.62 92 LEU A C 1
ATOM 710 O O . LEU A 1 92 ? -43.778 -0.206 69.986 1.00 92.62 92 LEU A O 1
ATOM 714 N N . SER A 1 93 ? -43.628 0.103 72.208 1.00 94.06 93 SER A N 1
ATOM 715 C CA . SER A 1 93 ? -42.352 0.819 72.127 1.00 94.06 93 SER A CA 1
ATOM 716 C C . SER A 1 93 ? -41.232 -0.108 71.667 1.00 94.06 93 SER A C 1
ATOM 718 O O . SER A 1 93 ? -40.527 0.246 70.725 1.00 94.06 93 SER A O 1
ATOM 720 N N . ALA A 1 94 ? -41.142 -1.316 72.235 1.00 93.69 94 ALA A N 1
ATOM 721 C CA . ALA A 1 94 ? -40.146 -2.310 71.842 1.00 93.69 94 ALA A CA 1
ATOM 722 C C . ALA A 1 94 ? -40.292 -2.711 70.363 1.00 93.69 94 ALA A C 1
ATOM 724 O O . ALA A 1 94 ? -39.320 -2.670 69.614 1.00 93.69 94 ALA A O 1
ATOM 725 N N . ALA A 1 95 ? -41.516 -2.986 69.899 1.00 90.50 95 ALA A N 1
ATOM 726 C CA . ALA A 1 95 ? -41.778 -3.330 68.501 1.00 90.50 95 ALA A CA 1
ATOM 727 C C . ALA A 1 95 ? -41.413 -2.190 67.529 1.00 90.50 95 ALA A C 1
ATOM 729 O O . ALA A 1 95 ? -40.929 -2.434 66.424 1.00 90.50 95 ALA A O 1
ATOM 730 N N . ARG A 1 96 ? -41.624 -0.924 67.922 1.00 92.75 96 ARG A N 1
ATOM 731 C CA . ARG A 1 96 ? -41.227 0.245 67.115 1.00 92.75 96 ARG A CA 1
ATOM 732 C C . ARG A 1 96 ? -39.715 0.415 67.049 1.00 92.75 96 ARG A C 1
ATOM 734 O O . ARG A 1 96 ? -39.205 0.782 65.992 1.00 92.75 96 ARG A O 1
ATOM 741 N N . GLU A 1 97 ? -39.016 0.195 68.156 1.00 95.12 97 GLU A N 1
ATOM 742 C CA . GLU A 1 97 ? -37.553 0.232 68.201 1.00 95.12 97 GLU A CA 1
ATOM 743 C C . GLU A 1 97 ? -36.950 -0.887 67.351 1.00 95.12 97 GLU A C 1
ATOM 745 O O . GLU A 1 97 ? -36.070 -0.623 66.534 1.00 95.12 97 GLU A O 1
ATOM 750 N N . GLU A 1 98 ? -37.491 -2.102 67.447 1.00 94.00 98 GLU A N 1
ATOM 751 C CA . GLU A 1 98 ? -37.059 -3.238 66.633 1.00 94.00 98 GLU A CA 1
ATOM 752 C C . GLU A 1 98 ? -37.310 -2.997 65.137 1.00 94.00 98 GLU A C 1
ATOM 754 O O . GLU A 1 98 ? -36.405 -3.174 64.320 1.00 94.00 98 GLU A O 1
ATOM 759 N N . ALA A 1 99 ? -38.491 -2.494 64.759 1.00 89.94 99 ALA A N 1
ATOM 760 C CA . ALA A 1 99 ? -38.787 -2.147 63.368 1.00 89.94 99 ALA A CA 1
ATOM 761 C C . ALA A 1 99 ? -37.834 -1.072 62.816 1.00 89.94 99 ALA A C 1
ATOM 763 O O . ALA A 1 99 ? -37.371 -1.180 61.679 1.00 89.94 99 ALA A O 1
ATOM 764 N N . ARG A 1 100 ? -37.503 -0.048 63.619 1.00 94.44 100 ARG A N 1
ATOM 765 C CA . ARG A 1 100 ? -36.512 0.975 63.243 1.00 94.44 100 ARG A CA 1
ATOM 766 C C . ARG A 1 100 ? -35.127 0.364 63.056 1.00 94.44 100 ARG A C 1
ATOM 768 O O . ARG A 1 100 ? -34.512 0.613 62.024 1.00 94.44 100 ARG A O 1
ATOM 775 N N . ALA A 1 101 ? -34.681 -0.477 63.988 1.00 95.19 101 ALA A N 1
ATOM 776 C CA . ALA A 1 101 ? -33.385 -1.145 63.904 1.00 95.19 101 ALA A CA 1
ATOM 777 C C . ALA A 1 101 ? -33.270 -2.026 62.647 1.00 95.19 101 ALA A C 1
ATOM 779 O O . ALA A 1 101 ? -32.250 -1.991 61.956 1.00 95.19 101 ALA A O 1
ATOM 780 N N . VAL A 1 102 ? -34.329 -2.765 62.297 1.00 94.62 102 VAL A N 1
ATOM 781 C CA . VAL A 1 102 ? -34.374 -3.574 61.067 1.00 94.62 102 VAL A CA 1
ATOM 782 C C . VAL A 1 102 ? -34.309 -2.693 59.814 1.00 94.62 102 VAL A C 1
ATOM 784 O O . VAL A 1 102 ? -33.542 -2.999 58.899 1.00 94.62 102 VAL A O 1
ATOM 787 N N . CYS A 1 103 ? -35.062 -1.589 59.764 1.00 92.00 103 CYS A N 1
ATOM 788 C CA . CYS A 1 103 ? -35.018 -0.648 58.640 1.00 92.00 103 CYS A CA 1
ATOM 789 C C . CYS A 1 103 ? -33.629 -0.014 58.473 1.00 92.00 103 CYS A C 1
ATOM 791 O O . CYS A 1 103 ? -33.083 -0.015 57.370 1.00 92.00 103 CYS A O 1
ATOM 793 N N . GLU A 1 104 ? -33.026 0.473 59.557 1.00 96.00 104 GLU A N 1
ATOM 794 C CA . GLU A 1 104 ? -31.691 1.081 59.537 1.00 96.00 104 GLU A CA 1
ATOM 795 C C . GLU A 1 104 ? -30.614 0.083 59.087 1.00 96.00 104 GLU A C 1
ATOM 797 O O . GLU A 1 104 ? -29.759 0.422 58.261 1.00 96.00 104 GLU A O 1
ATOM 802 N N . ALA A 1 105 ? -30.684 -1.167 59.561 1.00 95.31 105 ALA A N 1
ATOM 803 C CA . ALA A 1 105 ? -29.789 -2.239 59.135 1.00 95.31 105 ALA A CA 1
ATOM 804 C C . ALA A 1 105 ? -29.957 -2.573 57.642 1.00 95.31 105 ALA A C 1
ATOM 806 O O . ALA A 1 105 ? -28.964 -2.683 56.916 1.00 95.31 105 ALA A O 1
ATOM 807 N N . ALA A 1 106 ? -31.199 -2.679 57.158 1.00 92.25 106 ALA A N 1
ATOM 808 C CA . ALA A 1 106 ? -31.489 -2.939 55.749 1.00 92.25 1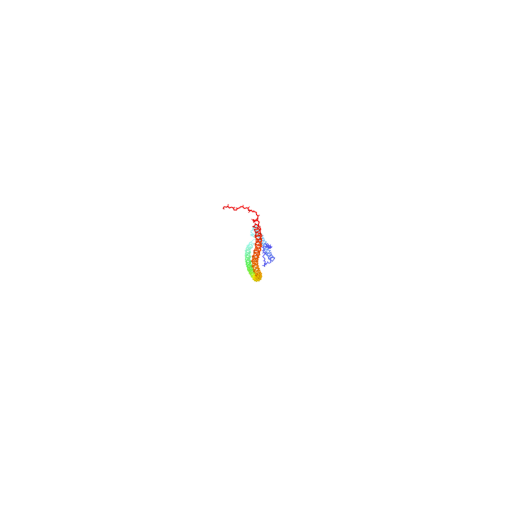06 ALA A CA 1
ATOM 809 C C . ALA A 1 106 ? -30.993 -1.802 54.840 1.00 92.25 106 ALA A C 1
ATOM 811 O O . ALA A 1 106 ? -30.416 -2.055 53.779 1.00 92.25 106 ALA A O 1
ATOM 812 N N . GLU A 1 107 ? -31.159 -0.545 55.255 1.00 94.94 107 GLU A N 1
ATOM 813 C CA . GLU A 1 107 ? -30.632 0.604 54.522 1.00 94.94 107 GLU A CA 1
ATOM 814 C C . GLU A 1 107 ? -29.101 0.647 54.503 1.00 94.94 107 GLU A C 1
ATOM 816 O O . GLU A 1 107 ? -28.506 0.978 53.472 1.00 94.94 107 GLU A O 1
ATOM 821 N N . ALA A 1 108 ? -28.449 0.331 55.626 1.00 96.12 108 ALA A N 1
ATOM 822 C CA . ALA A 1 108 ? -26.994 0.282 55.711 1.00 96.12 108 ALA A CA 1
ATOM 823 C C . ALA A 1 108 ? -26.419 -0.782 54.767 1.00 96.12 108 ALA A C 1
ATOM 825 O O . ALA A 1 108 ? -25.495 -0.488 54.004 1.00 96.12 108 ALA A O 1
ATOM 826 N N . GLU A 1 109 ? -27.014 -1.976 54.743 1.00 95.06 109 GLU A N 1
ATOM 827 C CA . GLU A 1 109 ? -26.595 -3.040 53.831 1.00 95.06 109 GLU A CA 1
ATOM 828 C C . GLU A 1 109 ? -26.892 -2.678 52.368 1.00 95.06 109 GLU A C 1
ATOM 830 O O . GLU A 1 109 ? -26.039 -2.860 51.499 1.00 95.06 109 GLU A O 1
ATOM 835 N N . ALA A 1 110 ? -28.038 -2.053 52.074 1.00 92.94 110 ALA A N 1
ATOM 836 C CA . ALA A 1 110 ? -28.340 -1.566 50.728 1.00 92.94 110 ALA A CA 1
ATOM 837 C C . ALA A 1 110 ? -27.323 -0.516 50.242 1.00 92.94 110 ALA A C 1
ATOM 839 O O . ALA A 1 110 ? -26.899 -0.556 49.084 1.00 92.94 110 ALA A O 1
ATOM 840 N N . ARG A 1 111 ? -26.903 0.416 51.111 1.00 97.19 111 ARG A N 1
ATOM 841 C CA . ARG A 1 111 ? -25.841 1.392 50.802 1.00 97.19 111 ARG A CA 1
ATOM 842 C C . ARG A 1 111 ? -24.510 0.691 50.534 1.00 97.19 111 ARG A C 1
ATOM 844 O O . ARG A 1 111 ? -23.866 0.989 49.529 1.00 97.19 111 ARG A O 1
ATOM 851 N N . ARG A 1 112 ? -24.134 -0.273 51.376 1.00 97.50 112 ARG A N 1
ATOM 852 C CA . ARG A 1 112 ? -22.904 -1.058 51.222 1.00 97.50 112 ARG A CA 1
ATOM 853 C C . ARG A 1 112 ? -22.875 -1.830 49.902 1.00 97.50 112 ARG A C 1
ATOM 855 O O . ARG A 1 112 ? -21.890 -1.742 49.174 1.00 97.50 112 ARG A O 1
ATOM 862 N N . LEU A 1 113 ? -23.952 -2.538 49.562 1.00 95.75 113 LEU A N 1
ATOM 863 C CA . LEU A 1 113 ? -24.050 -3.304 48.316 1.00 95.75 113 LEU A CA 1
ATOM 864 C C . LEU A 1 113 ? -23.975 -2.404 47.077 1.00 95.75 113 LEU A C 1
ATOM 866 O O . LEU A 1 113 ? -23.310 -2.760 46.105 1.00 95.75 113 LEU A O 1
ATOM 870 N N . ARG A 1 114 ? -24.603 -1.220 47.112 1.00 95.19 114 ARG A N 1
ATOM 871 C CA . ARG A 1 114 ? -24.511 -0.236 46.019 1.00 95.19 114 ARG A CA 1
ATOM 872 C C . ARG A 1 114 ? -23.085 0.269 45.826 1.00 95.19 114 ARG A C 1
ATOM 874 O O . ARG A 1 114 ? -22.648 0.381 44.684 1.00 95.19 114 ARG A O 1
ATOM 881 N N . GLU A 1 115 ? -22.364 0.546 46.908 1.00 97.44 115 GLU A N 1
ATOM 882 C CA . GLU A 1 115 ? -20.978 1.008 46.814 1.00 97.44 115 GLU A CA 1
ATOM 883 C C . GLU A 1 115 ? -20.049 -0.094 46.291 1.00 97.44 115 GLU A C 1
ATOM 885 O O . GLU A 1 115 ? -19.273 0.145 45.369 1.00 97.44 115 GLU A O 1
ATOM 890 N N . LEU A 1 116 ? -20.196 -1.331 46.779 1.00 96.31 116 LEU A N 1
ATOM 891 C CA . LEU A 1 116 ? -19.448 -2.481 46.258 1.00 96.31 116 LEU A CA 1
ATOM 892 C C . LEU A 1 116 ? -19.713 -2.706 44.763 1.00 96.31 116 LEU A C 1
ATOM 894 O O . LEU A 1 116 ? -18.773 -2.903 43.993 1.00 96.31 116 LEU A O 1
ATOM 898 N N . ALA A 1 117 ? -20.977 -2.625 44.335 1.00 94.06 117 ALA A N 1
ATOM 899 C CA . ALA A 1 117 ? -21.340 -2.732 42.926 1.00 94.06 117 ALA A CA 1
ATOM 900 C C . ALA A 1 117 ? -20.735 -1.593 42.088 1.00 94.06 117 ALA A C 1
ATOM 902 O O . ALA A 1 117 ? -20.250 -1.835 40.983 1.00 94.06 117 ALA A O 1
ATOM 903 N N . ARG A 1 118 ? -20.718 -0.361 42.615 1.00 95.94 118 ARG A N 1
ATOM 904 C CA . ARG A 1 118 ? -20.125 0.805 41.946 1.00 95.94 118 ARG A CA 1
ATOM 905 C C . ARG A 1 118 ? -18.615 0.654 41.772 1.00 95.94 118 ARG A C 1
ATOM 907 O O . ARG A 1 118 ? -18.117 0.892 40.673 1.00 95.94 118 ARG A O 1
ATOM 914 N N . VAL A 1 119 ? -17.904 0.236 42.818 1.00 97.38 119 VAL A N 1
ATOM 915 C CA . VAL A 1 119 ? -16.454 -0.006 42.773 1.00 97.38 119 VAL A CA 1
ATOM 916 C C . VAL A 1 119 ? -16.127 -1.136 41.798 1.00 97.38 119 VAL A C 1
ATOM 918 O O . VAL A 1 119 ? -15.272 -0.960 40.933 1.00 97.38 119 VAL A O 1
ATOM 921 N N . GLY A 1 120 ? -16.845 -2.262 41.870 1.00 95.75 120 GLY A N 1
ATOM 922 C CA . GLY A 1 120 ? -16.636 -3.392 40.960 1.00 95.75 120 GLY A CA 1
ATOM 923 C C . GLY A 1 120 ? -16.906 -3.040 39.492 1.00 95.75 120 GLY A C 1
ATOM 924 O O . GLY A 1 120 ? -16.136 -3.418 38.607 1.00 95.75 120 GLY A O 1
ATOM 925 N N . ALA A 1 121 ? -17.957 -2.258 39.219 1.00 94.19 121 ALA A N 1
ATOM 926 C CA . ALA A 1 121 ? -18.233 -1.746 37.878 1.00 94.19 121 ALA A CA 1
ATOM 927 C C . ALA A 1 121 ? -17.125 -0.798 37.388 1.00 94.19 121 ALA A C 1
ATOM 929 O O . ALA A 1 121 ? -16.686 -0.921 36.247 1.00 94.19 121 ALA A O 1
ATOM 930 N N . GLY A 1 122 ? -16.635 0.099 38.253 1.00 96.00 122 GLY A N 1
ATOM 931 C CA . GLY A 1 122 ? -15.518 0.997 37.948 1.00 96.00 122 GLY A CA 1
ATOM 932 C C . GLY A 1 122 ? -14.245 0.239 37.568 1.00 96.00 122 GLY A C 1
ATOM 933 O O . GLY A 1 122 ? -13.696 0.476 36.496 1.00 96.00 122 GLY A O 1
ATOM 934 N N . GLN A 1 123 ? -13.847 -0.742 38.382 1.00 96.62 123 GLN A N 1
ATOM 935 C CA . GLN A 1 123 ? -12.686 -1.600 38.114 1.00 96.62 123 GLN A CA 1
ATOM 936 C C . GLN A 1 123 ? -12.823 -2.347 36.783 1.00 96.62 123 GLN A C 1
ATOM 938 O O . GLN A 1 123 ? -11.906 -2.340 35.964 1.00 96.62 123 GLN A O 1
ATOM 943 N N . THR A 1 124 ? -13.998 -2.928 36.517 1.00 95.50 124 THR A N 1
ATOM 944 C CA . THR A 1 124 ? -14.258 -3.644 35.258 1.00 95.50 124 THR A CA 1
ATOM 945 C C . THR A 1 124 ? -14.141 -2.713 34.044 1.00 95.50 124 THR A C 1
ATOM 947 O O . THR A 1 124 ? -13.575 -3.099 33.018 1.00 95.50 124 THR A O 1
ATOM 950 N N . CYS A 1 125 ? -14.652 -1.481 34.147 1.00 95.94 125 CYS A N 1
ATOM 951 C CA . CYS A 1 125 ? -14.527 -0.471 33.096 1.00 95.94 125 CYS A CA 1
ATOM 952 C C . CYS A 1 125 ? -13.066 -0.050 32.878 1.00 95.94 125 CYS A C 1
ATOM 954 O O . CYS A 1 125 ? -12.606 -0.031 31.738 1.00 95.94 125 CYS A O 1
ATOM 956 N N . GLU A 1 126 ? -12.315 0.225 33.945 1.00 96.56 126 GLU A N 1
ATOM 957 C CA . GLU A 1 126 ? -10.899 0.605 33.862 1.00 96.56 126 GLU A CA 1
ATOM 958 C C . GLU A 1 126 ? -10.038 -0.505 33.241 1.00 96.56 126 GLU A C 1
ATOM 960 O O . GLU A 1 126 ? -9.198 -0.242 32.374 1.00 96.56 126 GLU A O 1
ATOM 965 N N . GLU A 1 127 ? -10.272 -1.763 33.620 1.00 96.06 127 GLU A N 1
ATOM 966 C CA . GLU A 1 127 ? -9.598 -2.920 33.030 1.00 96.06 127 GLU A CA 1
ATOM 967 C C . GLU A 1 127 ? -9.922 -3.079 31.539 1.00 96.06 127 GLU A C 1
ATOM 969 O O . GLU A 1 127 ? -9.022 -3.339 30.724 1.00 96.06 127 GLU A O 1
ATOM 974 N N . ALA A 1 128 ? -11.194 -2.902 31.166 1.00 93.62 128 ALA A N 1
ATOM 975 C CA . ALA A 1 128 ? -11.643 -2.951 29.780 1.00 93.62 128 ALA A CA 1
ATOM 976 C C . ALA A 1 128 ? -11.007 -1.829 28.944 1.00 93.62 128 ALA A C 1
ATOM 978 O O . ALA A 1 128 ? -10.474 -2.103 27.863 1.00 93.62 128 ALA A O 1
ATOM 979 N N . ASP A 1 129 ? -10.970 -0.602 29.463 1.00 96.19 129 ASP A N 1
ATOM 980 C CA . ASP A 1 129 ? -10.342 0.550 28.816 1.00 96.19 129 ASP A CA 1
ATOM 981 C C . ASP A 1 129 ? -8.832 0.361 28.664 1.00 96.19 129 ASP A C 1
ATOM 983 O O . ASP A 1 129 ? -8.266 0.604 27.592 1.00 96.19 129 ASP A O 1
ATOM 987 N N . ALA A 1 130 ? -8.155 -0.128 29.705 1.00 96.56 130 ALA A N 1
ATOM 988 C CA . ALA A 1 130 ? -6.729 -0.422 29.651 1.00 96.56 130 ALA A CA 1
ATOM 989 C C . ALA A 1 130 ? -6.424 -1.508 28.607 1.00 96.56 130 ALA A C 1
ATOM 991 O O . ALA A 1 130 ? -5.463 -1.393 27.838 1.00 96.56 130 ALA A O 1
ATOM 992 N N . ARG A 1 131 ? -7.261 -2.550 28.523 1.00 95.81 131 ARG A N 1
ATOM 993 C CA . ARG A 1 131 ? -7.149 -3.592 27.495 1.00 95.81 131 ARG A CA 1
ATOM 994 C C . ARG A 1 131 ? -7.382 -3.031 26.094 1.00 95.81 131 ARG A C 1
ATOM 996 O O . ARG A 1 131 ? -6.592 -3.335 25.200 1.00 95.81 131 ARG A O 1
ATOM 1003 N N . ALA A 1 132 ? -8.405 -2.201 25.903 1.00 94.19 132 ALA A N 1
ATOM 1004 C CA . ALA A 1 132 ? -8.695 -1.560 24.623 1.00 94.19 132 ALA A CA 1
ATOM 1005 C C . ALA A 1 132 ? -7.529 -0.669 24.164 1.00 94.19 132 ALA A C 1
ATOM 1007 O O . ALA A 1 132 ? -7.085 -0.777 23.019 1.00 94.19 132 ALA A O 1
ATOM 1008 N N . ARG A 1 133 ? -6.955 0.137 25.068 1.00 97.00 133 ARG A N 1
ATOM 1009 C CA . ARG A 1 133 ? -5.766 0.964 24.793 1.00 97.00 133 ARG A CA 1
ATOM 1010 C C . ARG A 1 133 ? -4.565 0.116 24.374 1.00 97.00 133 ARG A C 1
ATOM 1012 O O . ARG A 1 133 ? -3.949 0.418 23.355 1.00 97.00 133 ARG A O 1
ATOM 1019 N N . ARG A 1 134 ? -4.265 -0.971 25.098 1.00 97.62 134 ARG A N 1
ATOM 1020 C CA . ARG A 1 134 ? -3.179 -1.904 24.732 1.00 97.62 134 ARG A CA 1
ATOM 1021 C C . ARG A 1 134 ? -3.397 -2.529 23.353 1.00 97.62 134 ARG A C 1
ATOM 1023 O O . ARG A 1 134 ? -2.464 -2.585 22.557 1.00 97.62 134 ARG A O 1
ATOM 1030 N N . MET A 1 135 ? -4.624 -2.957 23.049 1.00 96.62 135 MET A N 1
ATOM 1031 C CA . MET A 1 135 ? -4.968 -3.522 21.740 1.00 96.62 135 MET A CA 1
ATOM 1032 C C . MET A 1 135 ? -4.797 -2.503 20.611 1.00 96.62 135 MET A C 1
ATOM 1034 O O . MET A 1 135 ? -4.238 -2.845 19.574 1.00 96.62 135 MET A O 1
ATOM 1038 N N . LEU A 1 136 ? -5.229 -1.254 20.810 1.00 97.62 136 LEU A N 1
ATOM 1039 C CA . LEU A 1 136 ? -5.066 -0.190 19.816 1.00 97.62 136 LEU A CA 1
ATOM 1040 C C . LEU A 1 136 ? -3.597 0.166 19.580 1.00 97.62 136 LEU A C 1
ATOM 1042 O O . LEU A 1 136 ? -3.201 0.340 18.431 1.00 97.62 136 LEU A O 1
ATOM 1046 N N . LEU A 1 137 ? -2.788 0.257 20.638 1.00 98.06 137 LEU A N 1
ATOM 1047 C CA . LEU A 1 137 ? -1.351 0.514 20.514 1.00 98.06 137 LEU A CA 1
ATOM 1048 C C . LEU A 1 137 ? -0.649 -0.616 19.750 1.00 98.06 137 LEU A C 1
ATOM 1050 O O . LEU A 1 137 ? 0.089 -0.343 18.811 1.00 98.06 137 LEU A O 1
ATOM 1054 N N . SER A 1 138 ? -0.946 -1.875 20.082 1.00 97.38 138 SER A N 1
ATOM 1055 C CA . SER A 1 138 ? -0.407 -3.036 19.362 1.00 97.38 138 SER A CA 1
ATOM 1056 C C . SER A 1 138 ? -0.857 -3.077 17.895 1.00 97.38 138 SER A C 1
ATOM 1058 O O . SER A 1 138 ? -0.044 -3.324 17.006 1.00 97.38 138 SER A O 1
ATOM 1060 N N . ALA A 1 139 ? -2.127 -2.776 17.611 1.00 96.62 139 ALA A N 1
ATOM 1061 C CA . ALA A 1 139 ? -2.638 -2.711 16.243 1.00 96.62 139 ALA A CA 1
ATOM 1062 C C . ALA A 1 139 ? -1.982 -1.585 15.422 1.00 96.62 139 ALA A C 1
ATOM 1064 O O . ALA A 1 139 ? -1.751 -1.751 14.229 1.00 96.62 139 ALA A O 1
ATOM 1065 N N . ARG A 1 140 ? -1.663 -0.444 16.046 1.00 97.94 140 ARG A N 1
ATOM 1066 C CA . ARG A 1 140 ? -0.940 0.653 15.384 1.00 97.94 140 ARG A CA 1
ATOM 1067 C C . ARG A 1 140 ? 0.512 0.288 15.106 1.00 97.94 140 ARG A C 1
ATOM 1069 O O . ARG A 1 140 ? 0.933 0.446 13.970 1.00 97.94 140 ARG A O 1
ATOM 1076 N N . ALA A 1 141 ? 1.218 -0.268 16.091 1.00 98.12 141 ALA A N 1
ATOM 1077 C CA . ALA A 1 141 ? 2.604 -0.705 15.924 1.00 98.12 141 ALA A CA 1
ATOM 1078 C C . ALA A 1 141 ? 2.736 -1.738 14.792 1.00 98.12 141 ALA A C 1
ATOM 1080 O O . ALA A 1 141 ? 3.516 -1.549 13.869 1.00 98.12 141 ALA A O 1
ATOM 1081 N N . THR A 1 142 ? 1.882 -2.767 14.787 1.00 97.94 142 THR A N 1
ATOM 1082 C CA . THR A 1 142 ? 1.871 -3.778 13.710 1.00 97.94 142 THR A CA 1
ATOM 1083 C C . THR A 1 142 ? 1.530 -3.188 12.338 1.00 97.94 142 THR A C 1
ATOM 1085 O O . THR A 1 142 ? 2.090 -3.605 11.326 1.00 97.94 142 THR A O 1
ATOM 1088 N N . ALA A 1 143 ? 0.629 -2.202 12.274 1.00 98.12 143 ALA A N 1
ATOM 1089 C CA . ALA A 1 143 ? 0.322 -1.509 11.025 1.00 98.12 143 ALA A CA 1
ATOM 1090 C C . ALA A 1 143 ? 1.487 -0.631 10.535 1.00 98.12 143 ALA A C 1
ATOM 1092 O O . ALA A 1 143 ? 1.708 -0.541 9.328 1.00 98.12 143 ALA A O 1
ATOM 1093 N N . GLU A 1 144 ? 2.215 0.022 11.440 1.00 98.44 144 GLU A N 1
ATOM 1094 C CA . GLU A 1 144 ? 3.413 0.809 11.125 1.00 98.44 144 GLU A CA 1
ATOM 1095 C C . GLU A 1 144 ? 4.544 -0.093 10.621 1.00 98.44 144 GLU A C 1
ATOM 1097 O O . GLU A 1 144 ? 5.060 0.149 9.532 1.00 98.44 144 GLU A O 1
ATOM 1102 N N . GLU A 1 145 ? 4.826 -1.197 11.316 1.00 98.44 145 GLU A N 1
ATOM 1103 C CA . GLU A 1 145 ? 5.801 -2.212 10.895 1.00 98.44 145 GLU A CA 1
ATOM 1104 C C . GLU A 1 145 ? 5.497 -2.752 9.491 1.00 98.44 145 GLU A C 1
ATOM 1106 O O . GLU A 1 145 ? 6.380 -2.795 8.634 1.00 98.44 145 GLU A O 1
ATOM 1111 N N . LEU A 1 146 ? 4.234 -3.106 9.215 1.00 98.56 146 LEU A N 1
ATOM 1112 C CA . LEU A 1 146 ? 3.822 -3.592 7.896 1.00 98.56 146 LEU A CA 1
ATOM 1113 C C . LEU A 1 146 ? 4.014 -2.527 6.807 1.00 98.56 146 LEU A C 1
ATOM 1115 O O . LEU A 1 146 ? 4.430 -2.839 5.691 1.00 98.56 146 LEU A O 1
ATOM 1119 N N . ARG A 1 147 ? 3.706 -1.263 7.116 1.00 98.69 147 ARG A N 1
ATOM 1120 C CA . ARG A 1 147 ? 3.879 -0.152 6.173 1.00 98.69 147 ARG A CA 1
ATOM 1121 C C . ARG A 1 147 ? 5.345 0.119 5.873 1.00 98.69 147 ARG A C 1
ATOM 1123 O O . ARG A 1 147 ? 5.670 0.404 4.722 1.00 98.69 147 ARG A O 1
ATOM 1130 N N . ASP A 1 148 ? 6.205 0.063 6.879 1.00 98.62 148 ASP A N 1
ATOM 1131 C CA . ASP A 1 148 ? 7.632 0.299 6.695 1.00 98.62 148 ASP A CA 1
ATOM 1132 C C . ASP A 1 148 ? 8.295 -0.870 5.961 1.00 98.62 148 ASP A C 1
ATOM 1134 O O . ASP A 1 148 ? 9.061 -0.628 5.028 1.00 98.62 148 ASP A O 1
ATOM 1138 N N . ALA A 1 149 ? 7.906 -2.115 6.255 1.00 98.25 149 ALA A N 1
ATOM 1139 C CA . ALA A 1 149 ? 8.323 -3.284 5.479 1.00 98.25 149 ALA A CA 1
ATOM 1140 C C . ALA A 1 149 ? 7.936 -3.151 3.995 1.00 98.25 149 ALA A C 1
ATOM 1142 O O . ALA A 1 149 ? 8.800 -3.249 3.123 1.00 98.25 149 ALA A O 1
ATOM 1143 N N . ALA A 1 150 ? 6.674 -2.814 3.705 1.00 98.25 150 ALA A N 1
ATOM 1144 C CA . ALA A 1 150 ? 6.199 -2.621 2.333 1.00 98.25 150 ALA A CA 1
ATOM 1145 C C . ALA A 1 150 ? 6.921 -1.471 1.605 1.00 98.25 150 ALA A C 1
ATOM 1147 O O . ALA A 1 150 ? 7.140 -1.531 0.397 1.00 98.25 150 ALA A O 1
ATOM 1148 N N . ARG A 1 151 ? 7.313 -0.407 2.321 1.00 98.62 151 ARG A N 1
ATOM 1149 C CA . ARG A 1 151 ? 8.101 0.697 1.748 1.00 98.62 151 ARG A CA 1
ATOM 1150 C C . ARG A 1 151 ? 9.516 0.270 1.386 1.00 98.62 151 ARG A C 1
ATOM 1152 O O . ARG A 1 151 ? 10.004 0.682 0.337 1.00 98.62 151 ARG A O 1
ATOM 1159 N N . VAL A 1 152 ? 10.169 -0.506 2.249 1.00 98.69 152 VAL A N 1
ATOM 1160 C CA . VAL A 1 152 ? 11.518 -1.027 1.994 1.00 98.69 152 VAL A CA 1
ATOM 1161 C C . VAL A 1 152 ? 11.500 -1.969 0.794 1.00 98.69 152 VAL A C 1
ATOM 1163 O O . VAL A 1 152 ? 12.322 -1.807 -0.104 1.00 98.69 152 VAL A O 1
ATOM 1166 N N . GLU A 1 153 ? 10.530 -2.882 0.733 1.00 98.44 153 GLU A N 1
ATOM 1167 C CA . GLU A 1 153 ? 10.347 -3.803 -0.394 1.00 98.44 153 GLU A CA 1
ATOM 1168 C C . GLU A 1 153 ? 10.101 -3.043 -1.705 1.00 98.44 153 GLU A C 1
ATOM 1170 O O . GLU A 1 153 ? 10.856 -3.203 -2.661 1.00 98.44 153 GLU A O 1
ATOM 1175 N N . ALA A 1 154 ? 9.150 -2.103 -1.723 1.00 98.50 154 ALA A N 1
ATOM 1176 C CA . ALA A 1 154 ? 8.874 -1.292 -2.909 1.00 98.50 154 ALA A CA 1
ATOM 1177 C C . ALA A 1 154 ? 10.085 -0.447 -3.358 1.00 98.50 154 ALA A C 1
ATOM 1179 O O . ALA A 1 154 ? 10.293 -0.225 -4.554 1.00 98.50 154 ALA A O 1
ATOM 1180 N N . ALA A 1 155 ? 10.893 0.052 -2.415 1.00 98.50 155 ALA A N 1
ATOM 1181 C CA . ALA A 1 155 ? 12.120 0.777 -2.732 1.00 98.50 155 ALA A CA 1
ATOM 1182 C C . ALA A 1 155 ? 13.194 -0.147 -3.330 1.00 98.50 155 ALA A C 1
ATOM 1184 O O . ALA A 1 155 ? 13.870 0.261 -4.278 1.00 98.50 155 ALA A O 1
ATOM 1185 N N . ALA A 1 156 ? 13.325 -1.373 -2.816 1.00 98.50 156 ALA A N 1
ATOM 1186 C CA . ALA A 1 156 ? 14.236 -2.384 -3.341 1.00 98.50 156 ALA A CA 1
ATOM 1187 C C . ALA A 1 156 ? 13.843 -2.801 -4.766 1.00 98.50 156 ALA A C 1
ATOM 1189 O O . ALA A 1 156 ? 14.662 -2.671 -5.675 1.00 98.50 156 ALA A O 1
ATOM 1190 N N . GLU A 1 157 ? 12.577 -3.164 -4.995 1.00 98.50 157 GLU A N 1
ATOM 1191 C CA . GLU A 1 157 ? 12.057 -3.519 -6.323 1.00 98.50 157 GLU A CA 1
ATOM 1192 C C . GLU A 1 157 ? 12.255 -2.385 -7.336 1.00 98.50 157 GLU A C 1
ATOM 1194 O O . GLU A 1 157 ? 12.696 -2.598 -8.469 1.00 98.50 157 GLU A O 1
ATOM 1199 N N . ARG A 1 158 ? 11.977 -1.139 -6.925 1.00 98.56 158 ARG A N 1
ATOM 1200 C CA . ARG A 1 158 ? 12.223 0.035 -7.768 1.00 98.56 158 ARG A CA 1
ATOM 1201 C C . ARG A 1 158 ? 13.710 0.185 -8.088 1.00 98.56 158 ARG A C 1
ATOM 1203 O O . ARG A 1 158 ? 14.048 0.512 -9.226 1.00 98.56 158 ARG A O 1
ATOM 1210 N N . GLY A 1 159 ? 14.582 -0.018 -7.103 1.00 98.56 159 GLY A N 1
ATOM 1211 C CA . GLY A 1 159 ? 16.031 0.020 -7.280 1.00 98.56 159 GLY A CA 1
ATOM 1212 C C . GLY A 1 159 ? 16.513 -1.018 -8.293 1.00 98.56 159 GLY A C 1
ATOM 1213 O O . GLY A 1 159 ? 17.238 -0.672 -9.226 1.00 98.56 159 GLY A O 1
ATOM 1214 N N . GLU A 1 160 ? 16.044 -2.260 -8.172 1.00 98.56 160 GLU A N 1
ATOM 1215 C CA . GLU A 1 160 ? 16.349 -3.351 -9.103 1.00 98.56 160 GLU A CA 1
ATOM 1216 C C . GLU A 1 160 ? 15.851 -3.048 -10.521 1.00 98.56 160 GLU A C 1
ATOM 1218 O O . GLU A 1 160 ? 16.617 -3.140 -11.485 1.00 98.56 160 GLU A O 1
ATOM 1223 N N . ALA A 1 161 ? 14.603 -2.594 -10.663 1.00 98.44 161 ALA A N 1
ATOM 1224 C CA . ALA A 1 161 ? 14.039 -2.213 -11.956 1.00 98.44 161 ALA A CA 1
ATOM 1225 C C . ALA A 1 161 ? 14.834 -1.074 -12.621 1.00 98.44 161 ALA A C 1
ATOM 1227 O O . ALA A 1 161 ? 15.104 -1.113 -13.826 1.00 98.44 161 ALA A O 1
ATOM 1228 N N . MET A 1 162 ? 15.254 -0.070 -11.842 1.00 98.50 162 MET A N 1
ATOM 1229 C CA . MET A 1 162 ? 16.098 1.020 -12.338 1.00 98.50 162 MET A CA 1
ATOM 1230 C C . MET A 1 162 ? 17.487 0.528 -12.758 1.00 98.50 162 MET A C 1
ATOM 1232 O O . MET A 1 162 ? 17.982 0.957 -13.800 1.00 98.50 162 MET A O 1
ATOM 1236 N N . ALA A 1 163 ? 18.096 -0.391 -12.007 1.00 98.56 163 ALA A N 1
ATOM 1237 C CA . ALA A 1 163 ? 19.388 -0.976 -12.362 1.00 98.56 163 ALA A CA 1
ATOM 1238 C C . ALA A 1 163 ? 19.314 -1.775 -13.674 1.00 98.56 163 ALA A C 1
ATOM 1240 O O . ALA A 1 163 ? 20.186 -1.636 -14.535 1.00 98.56 163 ALA A O 1
ATOM 1241 N N . VAL A 1 164 ? 18.247 -2.558 -13.874 1.00 98.62 164 VAL A N 1
ATOM 1242 C CA . VAL A 1 164 ? 18.004 -3.289 -15.129 1.00 98.62 164 VAL A CA 1
ATOM 1243 C C . VAL A 1 164 ? 17.847 -2.323 -16.305 1.00 98.62 164 VAL A C 1
ATOM 1245 O O . VAL A 1 164 ? 18.451 -2.541 -17.362 1.00 98.62 164 VAL A O 1
ATOM 1248 N N . LEU A 1 165 ? 17.076 -1.245 -16.126 1.00 98.62 165 LEU A N 1
ATOM 1249 C CA . LEU A 1 165 ? 16.889 -0.216 -17.149 1.00 98.62 165 LEU A CA 1
ATOM 1250 C C . LEU A 1 165 ? 18.212 0.465 -17.513 1.00 98.62 165 LEU A C 1
ATOM 1252 O O . LEU A 1 165 ? 18.511 0.628 -18.697 1.00 98.62 165 LEU A O 1
ATOM 1256 N N . GLU A 1 166 ? 19.011 0.844 -16.519 1.00 98.62 166 GLU A N 1
ATOM 1257 C CA . GLU A 1 166 ? 20.282 1.524 -16.756 1.00 98.62 166 GLU A CA 1
ATOM 1258 C C . GLU A 1 166 ? 21.287 0.597 -17.447 1.00 98.62 166 GLU A C 1
ATOM 1260 O O . GLU A 1 166 ? 21.896 0.973 -18.447 1.00 98.62 166 GLU A O 1
ATOM 1265 N N . ALA A 1 167 ? 21.366 -0.669 -17.029 1.00 98.50 167 ALA A N 1
ATOM 1266 C CA . ALA A 1 167 ? 22.179 -1.667 -17.713 1.00 98.50 167 ALA A CA 1
ATOM 1267 C C . ALA A 1 167 ? 21.742 -1.864 -19.178 1.00 98.50 167 ALA A C 1
ATOM 1269 O O . ALA A 1 167 ? 22.588 -1.991 -20.068 1.00 98.50 167 ALA A O 1
ATOM 1270 N N . ALA A 1 168 ? 20.434 -1.865 -19.458 1.00 98.44 168 ALA A N 1
ATOM 1271 C CA . ALA A 1 168 ? 19.913 -1.936 -20.823 1.00 98.44 168 ALA A CA 1
ATOM 1272 C C . ALA A 1 168 ? 20.286 -0.694 -21.650 1.00 98.44 168 ALA A C 1
ATOM 1274 O O . ALA A 1 168 ? 20.701 -0.838 -22.802 1.00 98.44 168 ALA A O 1
ATOM 1275 N N . ARG A 1 169 ? 20.216 0.506 -21.060 1.00 98.56 169 ARG A N 1
ATOM 1276 C CA . ARG A 1 169 ? 20.652 1.759 -21.699 1.00 98.56 169 ARG A CA 1
ATOM 1277 C C . ARG A 1 169 ? 22.141 1.751 -22.013 1.00 98.56 169 ARG A C 1
ATOM 1279 O O . ARG A 1 169 ? 22.512 2.081 -23.138 1.00 98.56 169 ARG A O 1
ATOM 1286 N N . CYS A 1 170 ? 22.987 1.319 -21.078 1.00 98.62 170 CYS A N 1
ATOM 1287 C CA . CYS A 1 170 ? 24.425 1.196 -21.310 1.00 98.62 170 CYS A CA 1
ATOM 1288 C C . CYS A 1 170 ? 24.731 0.218 -22.452 1.00 98.62 170 CYS A C 1
ATOM 1290 O O . CYS A 1 170 ? 25.525 0.546 -23.335 1.00 98.62 170 CYS A O 1
ATOM 1292 N N . ARG A 1 171 ? 24.070 -0.950 -22.484 1.00 98.56 171 ARG A N 1
ATOM 1293 C CA . ARG A 1 171 ? 24.223 -1.920 -23.584 1.00 98.56 171 ARG A CA 1
ATOM 1294 C C . ARG A 1 171 ? 23.789 -1.333 -24.925 1.00 98.56 171 ARG A C 1
ATOM 1296 O O . ARG A 1 171 ? 24.538 -1.434 -25.891 1.00 98.56 171 ARG A O 1
ATOM 1303 N N . ALA A 1 172 ? 22.628 -0.680 -24.980 1.00 98.31 172 ALA A N 1
ATOM 1304 C CA . ALA A 1 172 ? 22.132 -0.046 -26.200 1.00 98.31 172 ALA A CA 1
ATOM 1305 C C . ALA A 1 172 ? 23.071 1.067 -26.693 1.00 98.31 172 ALA A C 1
ATOM 1307 O O . ALA A 1 172 ? 23.382 1.133 -27.880 1.00 98.31 172 ALA A O 1
ATOM 1308 N N . ALA A 1 173 ? 23.588 1.902 -25.788 1.00 98.50 173 ALA A N 1
ATOM 1309 C CA . ALA A 1 173 ? 24.574 2.926 -26.124 1.00 98.50 173 ALA A CA 1
ATOM 1310 C C . ALA A 1 173 ? 25.890 2.320 -26.644 1.00 98.50 173 ALA A C 1
ATOM 1312 O O . ALA A 1 173 ? 26.489 2.860 -27.574 1.00 98.50 173 ALA A O 1
ATOM 1313 N N . GLY A 1 174 ? 26.331 1.191 -26.077 1.00 98.50 174 GLY A N 1
ATOM 1314 C CA . GLY A 1 174 ? 27.471 0.419 -26.579 1.00 98.50 174 GLY A CA 1
ATOM 1315 C C . GLY A 1 174 ? 27.245 -0.086 -28.005 1.00 98.50 174 GLY A C 1
ATOM 1316 O O . GLY A 1 174 ? 28.050 0.202 -28.888 1.00 98.50 174 GLY A O 1
ATOM 1317 N N . MET A 1 175 ? 26.102 -0.732 -28.250 1.00 98.44 175 MET A N 1
ATOM 1318 C CA . MET A 1 175 ? 25.711 -1.221 -29.579 1.00 98.44 175 MET A CA 1
ATOM 1319 C C . MET A 1 175 ? 25.630 -0.090 -30.612 1.00 98.44 175 MET A C 1
ATOM 1321 O O . MET A 1 175 ? 26.103 -0.250 -31.733 1.00 98.44 175 MET A O 1
ATOM 1325 N N . LEU A 1 176 ? 25.085 1.076 -30.247 1.00 98.56 176 LEU A N 1
ATOM 1326 C CA . LEU A 1 176 ? 25.043 2.242 -31.138 1.00 98.56 176 LEU A CA 1
ATOM 1327 C C . LEU A 1 176 ? 26.449 2.727 -31.514 1.00 98.56 176 LEU A C 1
ATOM 1329 O O . LEU A 1 176 ? 26.719 2.952 -32.691 1.00 98.56 176 LEU A O 1
ATOM 1333 N N . LYS A 1 177 ? 27.373 2.809 -30.548 1.00 98.44 177 LYS A N 1
ATOM 1334 C CA . LYS A 1 177 ? 28.775 3.171 -30.822 1.00 98.44 177 LYS A CA 1
ATOM 1335 C C . LYS A 1 177 ? 29.462 2.162 -31.743 1.00 98.44 177 LYS A C 1
ATOM 1337 O O . LYS A 1 177 ? 30.240 2.560 -32.607 1.00 98.44 177 LYS A O 1
ATOM 1342 N N . GLU A 1 178 ? 29.202 0.870 -31.567 1.00 98.31 178 GLU A N 1
ATOM 1343 C CA . GLU A 1 178 ? 29.732 -0.176 -32.449 1.00 98.31 178 GLU A CA 1
ATOM 1344 C C . GLU A 1 178 ? 29.161 -0.070 -33.866 1.00 98.31 178 GLU A C 1
ATOM 1346 O O . GLU A 1 178 ? 29.921 -0.116 -34.835 1.00 98.31 178 GLU A O 1
ATOM 1351 N N . LEU A 1 179 ? 27.850 0.153 -34.001 1.00 98.50 179 LEU A N 1
ATOM 1352 C CA . LEU A 1 179 ? 27.204 0.393 -35.292 1.00 98.50 179 LEU A CA 1
ATOM 1353 C C . LEU A 1 179 ? 27.798 1.613 -36.006 1.00 98.50 179 LEU A C 1
ATOM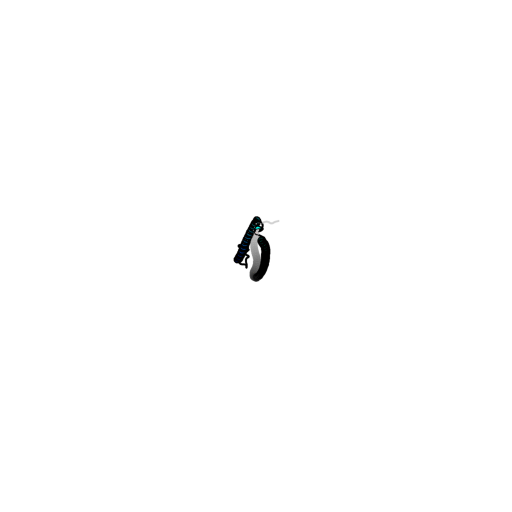 1355 O O . LEU A 1 179 ? 28.076 1.541 -37.204 1.00 98.50 179 LEU A O 1
ATOM 1359 N N . ASP A 1 180 ? 28.032 2.711 -35.289 1.00 98.38 180 ASP A N 1
ATOM 1360 C CA . ASP A 1 180 ? 28.632 3.915 -35.865 1.00 98.38 180 ASP A CA 1
ATOM 1361 C C . ASP A 1 180 ? 30.087 3.687 -36.286 1.00 98.38 180 ASP A C 1
ATOM 1363 O O . ASP A 1 180 ? 30.468 4.091 -37.386 1.00 98.38 180 ASP A O 1
ATOM 1367 N N . ARG A 1 181 ? 30.884 2.954 -35.493 1.00 98.38 181 ARG A N 1
ATOM 1368 C CA . ARG A 1 181 ? 32.238 2.533 -35.900 1.00 98.38 181 ARG A CA 1
ATOM 1369 C C . ARG A 1 181 ? 32.204 1.707 -37.182 1.00 98.38 181 ARG A C 1
ATOM 1371 O O . ARG A 1 181 ? 32.925 2.030 -38.119 1.00 98.38 181 ARG A O 1
ATOM 1378 N N . MET A 1 182 ? 31.335 0.698 -37.261 1.00 98.25 182 MET A N 1
ATOM 1379 C CA . MET A 1 182 ? 31.194 -0.126 -38.467 1.00 98.25 182 MET A CA 1
ATOM 1380 C C . MET A 1 182 ? 30.759 0.700 -39.683 1.00 98.25 182 MET A C 1
ATOM 1382 O O . MET A 1 182 ? 31.257 0.476 -40.784 1.00 98.25 182 MET A O 1
ATOM 1386 N N . ARG A 1 183 ? 29.855 1.672 -39.504 1.00 98.25 183 ARG A N 1
ATOM 1387 C CA . ARG A 1 183 ? 29.444 2.595 -40.576 1.00 98.25 183 ARG A CA 1
ATOM 1388 C C . ARG A 1 183 ? 30.608 3.446 -41.069 1.00 98.25 183 ARG A C 1
ATOM 1390 O O . ARG A 1 183 ? 30.762 3.585 -42.278 1.00 98.25 183 ARG A O 1
ATOM 1397 N N . VAL A 1 184 ? 31.416 3.996 -40.163 1.00 98.44 184 VAL A N 1
ATOM 1398 C CA . VAL A 1 184 ? 32.613 4.775 -40.519 1.00 98.44 184 VAL A CA 1
ATOM 1399 C C . VAL A 1 184 ? 33.633 3.898 -41.245 1.00 98.44 184 VAL A C 1
ATOM 1401 O O . VAL A 1 184 ? 34.105 4.294 -42.305 1.00 98.44 184 VAL A O 1
ATOM 1404 N N . SER A 1 185 ? 33.913 2.690 -40.746 1.00 97.56 185 SER A N 1
ATOM 1405 C CA . SER A 1 185 ? 34.822 1.744 -41.407 1.00 97.56 185 SER A CA 1
ATOM 1406 C C . SER A 1 185 ? 34.356 1.388 -42.819 1.00 97.56 185 SER A C 1
ATOM 1408 O O . SER A 1 185 ? 35.138 1.509 -43.757 1.00 97.56 185 SER A O 1
ATOM 1410 N N . ARG A 1 186 ? 33.071 1.053 -43.001 1.00 98.06 186 ARG A N 1
ATOM 1411 C CA . ARG A 1 186 ? 32.504 0.760 -44.329 1.00 98.06 186 ARG A CA 1
ATOM 1412 C C . ARG A 1 186 ? 32.561 1.955 -45.275 1.00 98.06 186 ARG A C 1
ATOM 1414 O O . ARG A 1 186 ? 32.808 1.771 -46.460 1.00 98.06 186 ARG A O 1
ATOM 1421 N N . ARG A 1 187 ? 32.325 3.174 -44.773 1.00 98.31 187 ARG A N 1
ATOM 1422 C CA . ARG A 1 187 ? 32.473 4.400 -45.577 1.00 98.31 187 ARG A CA 1
ATOM 1423 C C . ARG A 1 187 ? 33.913 4.578 -46.031 1.00 98.31 187 ARG A C 1
ATOM 1425 O O . ARG A 1 187 ? 34.137 4.785 -47.212 1.00 98.31 187 ARG A O 1
ATOM 1432 N N . TYR A 1 188 ? 34.871 4.412 -45.124 1.00 98.19 188 TYR A N 1
ATOM 1433 C CA . TYR A 1 188 ? 36.289 4.526 -45.447 1.00 98.19 188 TYR A CA 1
ATOM 1434 C C . TYR A 1 188 ? 36.760 3.451 -46.441 1.00 98.19 188 TYR A C 1
ATOM 1436 O O . TYR A 1 188 ? 37.571 3.720 -47.321 1.00 98.19 188 TYR A O 1
ATOM 1444 N N . GLU A 1 189 ? 36.255 2.221 -46.330 1.00 97.94 189 GLU A N 1
ATOM 1445 C CA . GLU A 1 189 ? 36.496 1.161 -47.318 1.00 97.94 189 GLU A CA 1
ATOM 1446 C C . GLU A 1 189 ? 35.907 1.520 -48.686 1.00 97.94 189 GLU A C 1
ATOM 1448 O O . GLU A 1 189 ? 36.630 1.489 -49.678 1.00 97.94 189 GLU A O 1
ATOM 1453 N N . ALA A 1 190 ? 34.644 1.953 -48.736 1.00 98.06 190 ALA A N 1
ATOM 1454 C CA . ALA A 1 190 ? 33.991 2.363 -49.977 1.00 98.06 190 ALA A CA 1
ATOM 1455 C C . ALA A 1 190 ? 34.673 3.577 -50.640 1.00 98.06 190 ALA A C 1
ATOM 1457 O O . ALA A 1 190 ? 34.827 3.605 -51.858 1.00 98.06 190 ALA A O 1
ATOM 1458 N N . GLU A 1 191 ? 35.116 4.562 -49.855 1.00 98.06 191 GLU A N 1
ATOM 1459 C CA . GLU A 1 191 ? 35.881 5.719 -50.339 1.00 98.06 191 GLU A CA 1
ATOM 1460 C C . GLU A 1 191 ? 37.235 5.298 -50.920 1.00 98.06 191 GLU A C 1
ATOM 1462 O O . GLU A 1 191 ? 37.626 5.786 -51.981 1.00 98.06 191 GLU A O 1
ATOM 1467 N N . ARG A 1 192 ? 37.933 4.353 -50.274 1.00 98.06 192 ARG A N 1
ATOM 1468 C CA . ARG A 1 192 ? 39.187 3.795 -50.803 1.00 98.06 192 ARG A CA 1
ATOM 1469 C C . ARG A 1 192 ? 38.968 3.047 -52.114 1.00 98.06 192 ARG A C 1
ATOM 1471 O O . ARG A 1 192 ? 39.741 3.243 -53.049 1.00 98.06 192 ARG A O 1
ATOM 1478 N N . GLU A 1 193 ? 37.926 2.224 -52.204 1.00 98.00 193 GLU A N 1
ATOM 1479 C CA . GLU A 1 193 ? 37.574 1.528 -53.446 1.00 98.00 193 GLU A CA 1
ATOM 1480 C C . GLU A 1 193 ? 37.227 2.504 -54.576 1.00 98.00 193 GLU A C 1
ATOM 1482 O O . GLU A 1 193 ? 37.683 2.319 -55.705 1.00 98.00 193 GLU A O 1
ATOM 1487 N N . LEU A 1 194 ? 36.446 3.549 -54.283 1.00 98.06 194 LEU A N 1
ATOM 1488 C CA . LEU A 1 194 ? 36.093 4.574 -55.263 1.00 98.06 194 LEU A CA 1
ATOM 1489 C C . LEU A 1 194 ? 37.338 5.323 -55.744 1.00 98.06 194 LEU A C 1
ATOM 1491 O O . LEU A 1 194 ? 37.560 5.415 -56.946 1.00 98.06 194 LEU A O 1
ATOM 1495 N N . SER A 1 195 ? 38.196 5.764 -54.821 1.00 97.56 195 SER A N 1
ATOM 1496 C CA . SER A 1 195 ? 39.447 6.448 -55.158 1.00 97.56 195 SER A CA 1
ATOM 1497 C C . SER A 1 195 ? 40.381 5.577 -56.006 1.00 97.56 195 SER A C 1
ATOM 1499 O O . SER A 1 195 ? 40.998 6.082 -56.943 1.00 97.56 195 SER A O 1
ATOM 1501 N N . ALA A 1 196 ? 40.451 4.268 -55.737 1.00 97.81 196 ALA A N 1
ATOM 1502 C CA . ALA A 1 196 ? 41.217 3.332 -56.557 1.00 97.81 196 ALA A CA 1
ATOM 1503 C C . ALA A 1 196 ? 40.645 3.202 -57.981 1.00 97.81 196 ALA A C 1
ATOM 1505 O O . ALA A 1 196 ? 41.403 3.246 -58.949 1.00 97.81 196 ALA A O 1
ATOM 1506 N N . ARG A 1 197 ? 39.314 3.099 -58.123 1.00 97.56 197 ARG A N 1
ATOM 1507 C CA . ARG A 1 197 ? 38.641 3.069 -59.437 1.00 97.56 197 ARG A CA 1
ATOM 1508 C C . ARG A 1 197 ? 38.821 4.374 -60.209 1.00 97.56 197 ARG A C 1
ATOM 1510 O O . ARG A 1 197 ? 39.031 4.333 -61.421 1.00 97.56 197 ARG A O 1
ATOM 1517 N N . ASP A 1 198 ? 38.759 5.513 -59.527 1.00 97.75 198 ASP A N 1
ATOM 1518 C CA . ASP A 1 198 ? 38.978 6.829 -60.129 1.00 97.75 198 ASP A CA 1
ATOM 1519 C C . ASP A 1 198 ? 40.420 6.965 -60.632 1.00 97.75 198 ASP A C 1
ATOM 1521 O O . ASP A 1 198 ? 40.633 7.424 -61.754 1.00 97.75 198 ASP A O 1
ATOM 1525 N N . ALA A 1 199 ? 41.406 6.498 -59.857 1.00 97.69 199 ALA A N 1
ATOM 1526 C CA . ALA A 1 199 ? 42.810 6.482 -60.264 1.00 97.69 199 ALA A CA 1
ATOM 1527 C C . ALA A 1 199 ? 43.054 5.572 -61.482 1.00 97.69 199 ALA A C 1
ATOM 1529 O O . ALA A 1 199 ? 43.665 6.009 -62.457 1.00 97.69 199 ALA A O 1
ATOM 1530 N N . GLU A 1 200 ? 42.517 4.347 -61.473 1.00 97.94 200 GLU A N 1
ATOM 1531 C CA . GLU A 1 200 ? 42.591 3.414 -62.609 1.00 97.94 200 GLU A CA 1
ATOM 1532 C C . GLU A 1 200 ? 41.945 4.012 -63.869 1.00 97.94 200 GLU A C 1
ATOM 1534 O O . GLU A 1 200 ? 42.468 3.917 -64.983 1.00 97.94 200 GLU A O 1
ATOM 1539 N N . THR A 1 201 ? 40.797 4.667 -63.700 1.00 97.19 201 THR A N 1
ATOM 1540 C CA . THR A 1 201 ? 40.072 5.323 -64.790 1.00 97.19 201 THR A CA 1
ATOM 1541 C C . THR A 1 201 ? 40.856 6.518 -65.335 1.00 97.19 201 THR A C 1
ATOM 1543 O O . THR A 1 201 ? 40.982 6.660 -66.552 1.00 97.19 201 THR A O 1
ATOM 1546 N N . ALA A 1 202 ? 41.438 7.344 -64.463 1.00 97.94 202 ALA A N 1
ATOM 1547 C CA . ALA A 1 202 ? 42.289 8.465 -64.848 1.00 97.94 202 ALA A CA 1
ATOM 1548 C C . ALA A 1 202 ? 43.546 8.001 -65.601 1.00 97.94 202 ALA A C 1
ATOM 1550 O O . ALA A 1 202 ? 43.899 8.602 -66.616 1.00 97.94 202 ALA A O 1
ATOM 1551 N N . GLU A 1 203 ? 44.179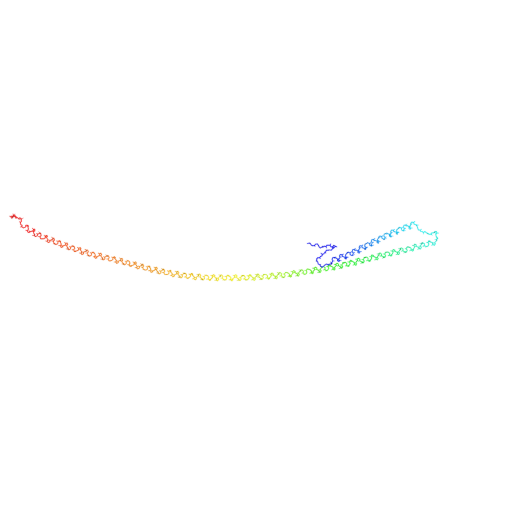 6.907 -65.169 1.00 97.88 203 GLU A N 1
ATOM 1552 C CA . GLU A 1 203 ? 45.320 6.304 -65.863 1.00 97.88 203 GLU A CA 1
ATOM 1553 C C . GLU A 1 203 ? 44.929 5.824 -67.269 1.00 97.88 203 GLU A C 1
ATOM 1555 O O . GLU A 1 203 ? 45.584 6.177 -68.253 1.00 97.88 203 GLU A O 1
ATOM 1560 N N . ARG A 1 204 ? 43.809 5.097 -67.397 1.00 97.25 204 ARG A N 1
ATOM 1561 C CA . ARG A 1 204 ? 43.277 4.646 -68.695 1.00 97.25 204 ARG A CA 1
ATOM 1562 C C . ARG A 1 204 ? 42.970 5.812 -69.632 1.00 97.25 204 ARG A C 1
ATOM 1564 O O . ARG A 1 204 ? 43.380 5.784 -70.795 1.00 97.25 204 ARG A O 1
ATOM 1571 N N . TYR A 1 205 ? 42.273 6.842 -69.148 1.00 97.19 205 TYR A N 1
ATOM 1572 C CA . TYR A 1 205 ? 41.987 8.041 -69.941 1.00 97.19 205 TYR A CA 1
ATOM 1573 C C . TYR A 1 205 ? 43.265 8.790 -70.323 1.00 97.19 205 TYR A C 1
ATOM 1575 O O . TYR A 1 205 ? 43.386 9.238 -71.466 1.00 97.19 205 TYR A O 1
ATOM 1583 N N . GLY A 1 206 ? 44.234 8.887 -69.411 1.00 97.94 206 GLY A N 1
ATOM 1584 C CA . GLY A 1 206 ? 45.549 9.467 -69.670 1.00 97.94 206 GLY A CA 1
ATOM 1585 C C . GLY A 1 206 ? 46.286 8.730 -70.788 1.00 97.94 206 GLY A C 1
ATOM 1586 O O . GLY A 1 206 ? 46.725 9.362 -71.750 1.00 97.94 206 GLY A O 1
ATOM 1587 N N . ALA A 1 207 ? 46.338 7.398 -70.727 1.00 97.25 207 ALA A N 1
ATOM 1588 C CA . ALA A 1 207 ? 46.972 6.556 -71.741 1.00 97.25 207 ALA A CA 1
ATOM 1589 C C . ALA A 1 207 ? 46.285 6.665 -73.115 1.00 97.25 207 ALA A C 1
ATOM 1591 O O . ALA A 1 207 ? 46.957 6.832 -74.136 1.00 97.25 207 ALA A O 1
ATOM 1592 N N . LEU A 1 208 ? 44.946 6.626 -73.161 1.00 97.75 208 LEU A N 1
ATOM 1593 C CA . LEU A 1 208 ? 44.181 6.812 -74.401 1.00 97.75 208 LEU A CA 1
ATOM 1594 C C . LEU A 1 208 ? 44.404 8.202 -75.002 1.00 97.75 208 LEU A C 1
ATOM 1596 O O . LEU A 1 208 ? 44.612 8.321 -76.210 1.00 97.75 208 LEU A O 1
ATOM 1600 N N . THR A 1 209 ? 44.413 9.240 -74.165 1.00 97.81 209 THR A N 1
ATOM 1601 C CA . THR A 1 209 ? 44.664 10.622 -74.593 1.00 97.81 209 THR A CA 1
ATOM 1602 C C . THR A 1 209 ? 46.085 10.782 -75.124 1.00 97.81 209 THR A C 1
ATOM 1604 O O . THR A 1 209 ? 46.275 11.390 -76.176 1.00 97.81 209 THR A O 1
ATOM 1607 N N . ALA A 1 210 ? 47.086 10.208 -74.451 1.00 97.31 210 ALA A N 1
ATOM 1608 C CA . ALA A 1 210 ? 48.472 10.215 -74.909 1.00 97.31 210 ALA A CA 1
ATOM 1609 C C . ALA A 1 210 ? 48.614 9.512 -76.267 1.00 97.31 210 ALA A C 1
ATOM 1611 O O . ALA A 1 210 ? 49.207 10.071 -77.188 1.00 97.31 210 ALA A O 1
ATOM 1612 N N . ARG A 1 211 ? 47.988 8.339 -76.436 1.00 97.62 211 ARG A N 1
ATOM 1613 C CA . ARG A 1 211 ? 47.966 7.612 -77.714 1.00 97.62 211 ARG A CA 1
ATOM 1614 C C . ARG A 1 211 ? 47.268 8.405 -78.820 1.00 97.62 211 ARG A C 1
ATOM 1616 O O . ARG A 1 211 ? 47.759 8.435 -79.944 1.00 97.62 211 ARG A O 1
ATOM 1623 N N . ALA A 1 212 ? 46.136 9.043 -78.523 1.00 97.06 212 ALA A N 1
ATOM 1624 C CA . ALA A 1 212 ? 45.419 9.881 -79.482 1.00 97.06 212 ALA A CA 1
ATOM 1625 C C . ALA A 1 212 ? 46.256 11.098 -79.906 1.00 97.06 212 ALA A C 1
ATOM 1627 O O . ALA A 1 212 ? 46.343 11.390 -81.095 1.00 97.06 212 ALA A O 1
ATOM 1628 N N . ARG A 1 213 ? 46.927 11.763 -78.955 1.00 97.75 213 ARG A N 1
ATOM 1629 C CA . ARG A 1 213 ? 47.849 12.877 -79.228 1.00 97.75 213 ARG A CA 1
ATOM 1630 C C . ARG A 1 213 ? 49.051 12.444 -80.062 1.00 97.75 213 ARG A C 1
ATOM 1632 O O . ARG A 1 213 ? 49.394 13.150 -81.001 1.00 97.75 213 ARG A O 1
ATOM 1639 N N . ALA A 1 214 ? 49.650 11.291 -79.763 1.00 97.25 214 ALA A N 1
ATOM 1640 C CA . ALA A 1 214 ? 50.752 10.740 -80.549 1.00 97.25 214 ALA A CA 1
ATOM 1641 C C . ALA A 1 214 ? 50.321 10.475 -82.000 1.00 97.25 214 ALA A C 1
ATOM 1643 O O . ALA A 1 214 ? 50.941 10.999 -82.918 1.00 97.25 214 ALA A O 1
ATOM 1644 N N . ARG A 1 215 ? 49.189 9.786 -82.207 1.00 97.12 215 ARG A N 1
ATOM 1645 C CA . ARG A 1 215 ? 48.629 9.546 -83.551 1.00 97.12 215 ARG A CA 1
ATOM 1646 C C . ARG A 1 215 ? 48.281 10.836 -84.291 1.00 97.12 215 ARG A C 1
ATOM 1648 O O . ARG A 1 215 ? 48.461 10.903 -85.500 1.00 97.12 215 ARG A O 1
ATOM 1655 N N . LEU A 1 216 ? 47.765 11.845 -83.586 1.00 97.19 216 LEU A N 1
ATOM 1656 C CA . LEU A 1 216 ? 47.500 13.155 -84.177 1.00 97.19 216 LEU A CA 1
ATOM 1657 C C . LEU A 1 216 ? 48.806 13.831 -84.608 1.00 97.19 216 LEU A C 1
ATOM 1659 O O . LEU A 1 216 ? 48.869 14.350 -85.714 1.00 97.19 216 LEU A O 1
ATOM 1663 N N . SER A 1 217 ? 49.848 13.795 -83.774 1.00 97.19 217 SER A N 1
ATOM 1664 C CA . SER A 1 217 ? 51.165 14.342 -84.114 1.00 97.19 217 SER A CA 1
ATOM 1665 C C . SER A 1 217 ? 51.787 13.622 -85.310 1.00 97.19 217 SER A C 1
ATOM 1667 O O . SER A 1 217 ? 52.270 14.284 -86.218 1.00 97.19 217 SER A O 1
ATOM 1669 N N . GLU A 1 218 ? 51.736 12.289 -85.343 1.00 96.50 218 GLU A N 1
ATOM 1670 C CA . GLU A 1 218 ? 52.181 11.482 -86.486 1.00 96.50 218 GLU A CA 1
ATOM 1671 C C . GLU A 1 218 ? 51.420 11.858 -87.765 1.00 96.50 218 GLU A C 1
ATOM 1673 O O . GLU A 1 218 ? 52.037 12.075 -88.804 1.00 96.50 218 GLU A O 1
ATOM 1678 N N . ALA A 1 219 ? 50.091 11.996 -87.688 1.00 96.19 219 ALA A N 1
ATOM 1679 C CA . ALA A 1 219 ? 49.265 12.399 -88.823 1.00 96.19 219 ALA A CA 1
ATOM 1680 C C . ALA A 1 219 ? 49.576 13.826 -89.300 1.00 96.19 219 ALA A C 1
ATOM 1682 O O . ALA A 1 219 ? 49.598 14.063 -90.503 1.00 96.19 219 ALA A O 1
ATOM 1683 N N . LEU A 1 220 ? 49.837 14.764 -88.383 1.00 97.25 220 LEU A N 1
ATOM 1684 C CA . LEU A 1 220 ? 50.239 16.131 -88.723 1.00 97.25 220 LEU A CA 1
ATOM 1685 C C . LEU A 1 220 ? 51.626 16.172 -89.380 1.00 97.25 220 LEU A C 1
ATOM 1687 O O . LEU A 1 220 ? 51.792 16.889 -90.362 1.00 97.25 220 LEU A O 1
ATOM 1691 N N . CYS A 1 221 ? 52.595 15.387 -88.897 1.00 96.62 221 CYS A N 1
ATOM 1692 C CA . CYS A 1 221 ? 53.906 15.262 -89.541 1.00 96.62 221 CYS A CA 1
ATOM 1693 C C . CYS A 1 221 ? 53.781 14.657 -90.943 1.00 96.62 221 CYS A C 1
ATOM 1695 O O . CYS A 1 221 ? 54.277 15.241 -91.899 1.00 96.62 221 CYS A O 1
ATOM 1697 N N . ALA A 1 222 ? 53.056 13.542 -91.085 1.00 95.44 222 ALA A N 1
ATOM 1698 C CA . ALA A 1 222 ? 52.817 12.910 -92.382 1.00 95.44 222 ALA A CA 1
ATOM 1699 C C . ALA A 1 222 ? 52.070 13.843 -93.351 1.00 95.44 222 ALA A C 1
ATOM 1701 O O . ALA A 1 222 ? 52.355 13.854 -94.546 1.00 95.44 222 ALA A O 1
ATOM 1702 N N . PHE A 1 223 ? 51.129 14.648 -92.845 1.00 95.44 223 PHE A N 1
ATOM 1703 C CA . PHE A 1 223 ? 50.451 15.676 -93.630 1.00 95.44 223 PHE A CA 1
ATOM 1704 C C . PHE A 1 223 ? 51.423 16.768 -94.099 1.00 95.44 223 PHE A C 1
ATOM 1706 O O . PHE A 1 223 ? 51.418 17.095 -95.281 1.00 95.44 223 PHE A O 1
ATOM 1713 N N . ALA A 1 224 ? 52.282 17.286 -93.216 1.00 95.56 224 ALA A N 1
ATOM 1714 C CA . ALA A 1 224 ? 53.286 18.290 -93.571 1.00 95.56 224 ALA A CA 1
ATOM 1715 C C . ALA A 1 224 ? 54.311 17.751 -94.588 1.00 95.56 224 ALA A C 1
ATOM 1717 O O . ALA A 1 224 ? 54.632 18.428 -95.561 1.00 95.56 224 ALA A O 1
ATOM 1718 N N . GLU A 1 225 ? 54.775 16.510 -94.418 1.00 94.19 225 GLU A N 1
ATOM 1719 C CA . GLU A 1 225 ? 55.646 15.828 -95.383 1.00 94.19 225 GLU A CA 1
ATOM 1720 C C . GLU A 1 225 ? 54.959 15.653 -96.745 1.00 94.19 225 GLU A C 1
ATOM 1722 O O . GLU A 1 225 ? 55.567 15.908 -97.789 1.00 94.19 225 GLU A O 1
ATOM 1727 N N . ALA A 1 226 ? 53.681 15.258 -96.753 1.00 93.00 226 ALA A N 1
ATOM 1728 C CA . ALA A 1 226 ? 52.890 15.143 -97.972 1.00 93.00 226 ALA A CA 1
ATOM 1729 C C . ALA A 1 226 ? 52.714 16.506 -98.660 1.00 93.00 226 ALA A C 1
ATOM 1731 O O . ALA A 1 226 ? 52.904 16.593 -99.873 1.00 93.00 226 ALA A O 1
ATOM 1732 N N . GLU A 1 227 ? 52.418 17.568 -97.908 1.00 94.69 227 GLU A N 1
ATOM 1733 C CA . GLU A 1 227 ? 52.301 18.938 -98.418 1.00 94.69 227 GLU A CA 1
ATOM 1734 C C . GLU A 1 227 ? 53.625 19.434 -99.018 1.00 94.69 227 GLU A C 1
ATOM 1736 O O . GLU A 1 227 ? 53.642 19.936 -100.143 1.00 94.69 227 GLU A O 1
ATOM 1741 N N . GLU A 1 228 ? 54.753 19.223 -98.331 1.00 93.06 228 GLU A N 1
ATOM 1742 C CA . GLU A 1 228 ? 56.075 19.544 -98.871 1.00 93.06 228 GLU A CA 1
ATOM 1743 C C . GLU A 1 228 ? 56.390 18.743 -100.135 1.00 93.06 228 GLU A C 1
ATOM 1745 O O . GLU A 1 228 ? 56.898 19.306 -101.103 1.00 93.06 228 GLU A O 1
ATOM 1750 N N . SER A 1 229 ? 56.090 17.442 -100.161 1.00 91.25 229 SER A N 1
ATOM 1751 C CA . SER A 1 229 ? 56.320 16.603 -101.341 1.00 91.25 229 SER A CA 1
ATOM 1752 C C . SER A 1 229 ? 55.453 17.030 -102.528 1.00 91.25 229 SER A C 1
ATOM 1754 O O . SER A 1 229 ? 55.949 17.087 -103.652 1.00 91.25 229 SER A O 1
ATOM 1756 N N . ALA A 1 230 ? 54.193 17.406 -102.285 1.00 91.94 230 ALA A N 1
ATOM 1757 C CA . ALA A 1 230 ? 53.286 17.930 -103.297 1.00 91.94 230 ALA A CA 1
ATOM 1758 C C . ALA A 1 230 ? 53.783 19.277 -103.829 1.00 91.94 230 ALA A C 1
ATOM 1760 O O . ALA A 1 230 ? 53.794 19.489 -105.040 1.00 91.94 230 ALA A O 1
ATOM 1761 N N . ARG A 1 231 ? 54.270 20.158 -102.944 1.00 92.25 231 ARG A N 1
ATOM 1762 C CA . ARG A 1 231 ? 54.892 21.428 -103.325 1.00 92.25 231 ARG A CA 1
ATOM 1763 C C . ARG A 1 231 ? 56.156 21.212 -104.157 1.00 92.25 231 ARG A C 1
ATOM 1765 O O . ARG A 1 231 ? 56.272 21.816 -105.216 1.00 92.25 231 ARG A O 1
ATOM 1772 N N . ARG A 1 232 ? 57.064 20.326 -103.733 1.00 92.12 232 ARG A N 1
ATOM 1773 C CA . ARG A 1 232 ? 58.274 19.971 -104.499 1.00 92.12 232 ARG A CA 1
ATOM 1774 C C . ARG A 1 232 ? 57.911 19.378 -105.855 1.00 92.12 232 ARG A C 1
ATOM 1776 O O . ARG A 1 232 ? 58.442 19.822 -106.861 1.00 92.12 232 ARG A O 1
ATOM 1783 N N . GLY A 1 233 ? 56.960 18.446 -105.905 1.00 90.81 233 GLY A N 1
ATOM 1784 C CA . GLY A 1 233 ? 56.466 17.873 -107.157 1.00 90.81 233 GLY A CA 1
ATOM 1785 C C . GLY A 1 233 ? 55.837 18.924 -108.077 1.00 90.81 233 GLY A C 1
ATOM 1786 O O . GLY A 1 233 ? 56.042 18.884 -109.287 1.00 90.81 233 GLY A O 1
ATOM 1787 N N . GLN A 1 234 ? 55.121 19.905 -107.520 1.00 89.69 234 GLN A N 1
ATOM 1788 C CA . GLN A 1 234 ? 54.588 21.039 -108.275 1.00 89.69 234 GLN A CA 1
ATOM 1789 C C . GLN A 1 234 ? 55.705 21.954 -108.800 1.00 89.69 234 GLN A C 1
ATOM 1791 O O . GLN A 1 234 ? 55.664 22.339 -109.967 1.00 89.69 234 GLN A O 1
ATOM 1796 N N . GLU A 1 235 ? 56.704 22.284 -107.982 1.00 90.12 235 GLU A N 1
ATOM 1797 C CA . GLU A 1 235 ? 57.878 23.075 -108.379 1.00 90.12 235 GLU A CA 1
ATOM 1798 C C . GLU A 1 235 ? 58.702 22.345 -109.459 1.00 90.12 235 GLU A C 1
ATOM 1800 O O . GLU A 1 235 ? 59.067 22.939 -110.473 1.00 90.12 235 GLU A O 1
ATOM 1805 N N . GLU A 1 236 ? 58.926 21.037 -109.314 1.00 89.50 236 GLU A N 1
ATOM 1806 C CA . GLU A 1 236 ? 59.580 20.185 -110.314 1.00 89.50 236 GLU A CA 1
ATOM 1807 C C . GLU A 1 236 ? 58.783 20.117 -111.618 1.00 89.50 236 GLU A C 1
ATOM 1809 O O . GLU A 1 236 ? 59.363 20.266 -112.694 1.00 89.50 236 GLU A O 1
ATOM 1814 N N . ALA A 1 237 ? 57.459 19.947 -111.550 1.00 87.06 237 ALA A N 1
ATOM 1815 C CA . ALA A 1 237 ? 56.592 19.972 -112.723 1.00 87.06 237 ALA A CA 1
ATOM 1816 C C . ALA A 1 237 ? 56.626 21.339 -113.425 1.00 87.06 237 ALA A C 1
ATOM 1818 O O . ALA A 1 237 ? 56.657 21.389 -114.654 1.00 87.06 237 ALA A O 1
ATOM 1819 N N . GLN A 1 238 ? 56.678 22.445 -112.674 1.00 87.69 238 GLN A N 1
ATOM 1820 C CA . GLN A 1 238 ? 56.844 23.795 -113.224 1.00 87.69 238 GLN A CA 1
ATOM 1821 C C . GLN A 1 238 ? 58.210 23.978 -113.895 1.00 87.69 238 GLN A C 1
ATOM 1823 O O . GLN A 1 238 ? 58.271 24.503 -115.005 1.00 87.69 238 GLN A O 1
ATOM 1828 N N . LEU A 1 239 ? 59.299 23.509 -113.274 1.00 90.12 239 LEU A N 1
ATOM 1829 C CA . LEU A 1 239 ? 60.643 23.539 -113.861 1.00 90.12 239 LEU A CA 1
ATOM 1830 C C . LEU A 1 239 ? 60.734 22.666 -115.117 1.00 90.12 239 LEU A C 1
ATOM 1832 O O . LEU A 1 239 ? 61.310 23.087 -116.119 1.00 90.12 239 LEU A O 1
ATOM 1836 N N . ALA A 1 240 ? 60.160 21.463 -115.088 1.00 84.25 240 ALA A N 1
ATOM 1837 C CA . ALA A 1 240 ? 60.097 20.571 -116.239 1.00 84.25 240 ALA A CA 1
ATOM 1838 C C . ALA A 1 240 ? 59.273 21.194 -117.371 1.00 84.25 240 ALA A C 1
ATOM 1840 O O . ALA A 1 240 ? 59.730 21.190 -118.510 1.00 84.25 240 ALA A O 1
ATOM 1841 N N . ALA A 1 241 ? 58.117 21.792 -117.065 1.00 83.69 241 ALA A N 1
ATOM 1842 C CA . ALA A 1 241 ? 57.309 22.528 -118.034 1.00 83.69 241 ALA A CA 1
ATOM 1843 C C . ALA A 1 241 ? 58.075 23.721 -118.626 1.00 83.69 241 ALA A C 1
ATOM 1845 O O . ALA A 1 241 ? 58.052 23.906 -119.840 1.00 83.69 241 ALA A O 1
ATOM 1846 N N . ALA A 1 242 ? 58.802 24.489 -117.806 1.00 86.19 242 ALA A N 1
ATOM 1847 C CA . ALA A 1 242 ? 59.644 25.590 -118.270 1.00 86.19 242 ALA A CA 1
ATOM 1848 C C . ALA A 1 242 ? 60.763 25.102 -119.206 1.00 86.19 242 ALA A C 1
ATOM 1850 O O . ALA A 1 242 ? 60.934 25.661 -120.286 1.00 86.19 242 ALA A O 1
ATOM 1851 N N . ARG A 1 243 ? 61.461 24.012 -118.851 1.00 82.62 243 ARG A N 1
ATOM 1852 C CA . ARG A 1 243 ? 62.463 23.372 -119.723 1.00 82.62 243 ARG A CA 1
ATOM 1853 C C . ARG A 1 243 ? 61.855 22.890 -121.037 1.00 82.62 243 ARG A C 1
ATOM 1855 O O . ARG A 1 243 ? 62.434 23.120 -122.089 1.00 82.62 243 ARG A O 1
ATOM 1862 N N . LEU A 1 244 ? 60.683 22.257 -120.996 1.00 86.75 244 LEU A N 1
ATOM 1863 C CA . LEU A 1 244 ? 59.972 21.789 -122.189 1.00 86.75 244 LEU A CA 1
ATOM 1864 C C . LEU A 1 244 ? 59.570 22.956 -123.097 1.00 86.75 244 LEU A C 1
ATOM 1866 O O . LEU A 1 244 ? 59.721 22.860 -124.312 1.00 86.75 244 LEU A O 1
ATOM 1870 N N . MET A 1 245 ? 59.101 24.063 -122.515 1.00 85.56 245 MET A N 1
ATOM 1871 C CA . MET A 1 245 ? 58.806 25.301 -123.241 1.00 85.56 245 MET A CA 1
ATOM 1872 C C . MET A 1 245 ? 60.068 25.922 -123.848 1.00 85.56 245 MET A C 1
ATOM 1874 O O . MET A 1 245 ? 60.024 26.391 -124.982 1.00 85.56 245 MET A O 1
ATOM 1878 N N . GLU A 1 246 ? 61.198 25.896 -123.141 1.00 84.88 246 GLU A N 1
ATOM 1879 C CA . GLU A 1 246 ? 62.479 26.389 -123.652 1.00 84.88 246 GLU A CA 1
ATOM 1880 C C . GLU A 1 246 ? 63.022 25.498 -124.778 1.00 84.88 246 GLU A C 1
ATOM 1882 O O . GLU A 1 246 ? 63.376 26.003 -125.840 1.00 84.88 246 GLU A O 1
ATOM 1887 N N . GLU A 1 247 ? 62.996 24.172 -124.625 1.00 80.94 247 GLU A N 1
ATOM 1888 C CA . GLU A 1 247 ? 63.328 23.221 -125.691 1.00 80.94 247 GLU A CA 1
ATOM 1889 C C . GLU A 1 247 ? 62.406 23.361 -126.906 1.00 80.94 247 GLU A C 1
ATOM 1891 O O . GLU A 1 247 ? 62.873 23.282 -128.047 1.00 80.94 247 GLU A O 1
ATOM 1896 N N . ALA A 1 248 ? 61.104 23.556 -126.680 1.00 77.81 248 ALA A N 1
ATOM 1897 C CA . ALA A 1 248 ? 60.139 23.838 -127.734 1.00 77.81 248 ALA A CA 1
ATOM 1898 C C . ALA A 1 248 ? 60.454 25.178 -128.408 1.00 77.81 248 ALA A C 1
ATOM 1900 O O . ALA A 1 248 ? 60.399 25.256 -129.631 1.00 77.81 248 ALA A O 1
ATOM 1901 N N . GLY A 1 249 ? 60.870 26.193 -127.646 1.00 77.81 249 GLY A N 1
ATOM 1902 C CA . GLY A 1 249 ? 61.353 27.477 -128.148 1.00 77.81 249 GLY A CA 1
ATOM 1903 C C . GLY A 1 249 ? 62.630 27.350 -128.983 1.00 77.81 249 GLY A C 1
ATOM 1904 O O . GLY A 1 249 ? 62.707 27.915 -130.070 1.00 77.81 249 GLY A O 1
ATOM 1905 N N . VAL A 1 250 ? 63.609 26.550 -128.549 1.00 83.56 250 VAL A N 1
ATOM 1906 C CA . VAL A 1 250 ? 64.837 26.255 -129.308 1.00 83.56 250 VAL A CA 1
ATOM 1907 C C . VAL A 1 250 ? 64.516 25.475 -130.582 1.00 83.56 250 VAL A C 1
ATOM 1909 O O . VAL A 1 250 ? 65.051 25.795 -131.645 1.00 83.56 250 VAL A O 1
ATOM 1912 N N . ARG A 1 251 ? 63.619 24.482 -130.518 1.00 80.06 251 ARG A N 1
ATOM 1913 C CA . ARG A 1 251 ? 63.128 23.763 -131.705 1.00 80.06 251 ARG A CA 1
ATOM 1914 C C . ARG A 1 251 ? 62.381 24.694 -132.651 1.00 80.06 251 ARG A C 1
ATOM 1916 O O . ARG A 1 251 ? 62.671 24.669 -133.841 1.00 80.06 251 ARG A O 1
ATOM 1923 N N . ALA A 1 252 ? 61.495 25.546 -132.144 1.00 76.62 252 ALA A N 1
ATOM 1924 C CA . ALA A 1 252 ? 60.774 26.539 -132.933 1.00 76.62 252 ALA A CA 1
ATOM 1925 C C . ALA A 1 252 ? 61.737 27.541 -133.586 1.00 76.62 252 ALA A C 1
ATOM 1927 O O . ALA A 1 252 ? 61.616 27.816 -134.773 1.00 76.62 252 ALA A O 1
ATOM 1928 N N . ALA A 1 253 ? 62.754 28.017 -132.864 1.00 77.00 253 ALA A N 1
ATOM 1929 C CA . ALA A 1 253 ? 63.788 28.897 -133.402 1.00 77.00 253 ALA A CA 1
ATOM 1930 C C . ALA A 1 253 ? 64.672 28.194 -134.444 1.00 77.00 253 ALA A C 1
ATOM 1932 O O . ALA A 1 253 ? 65.049 28.808 -135.441 1.00 77.00 253 ALA A O 1
ATOM 1933 N N . ARG A 1 254 ? 64.996 26.909 -134.251 1.00 80.00 254 ARG A N 1
ATOM 1934 C CA . ARG A 1 254 ? 65.705 26.097 -135.249 1.00 80.00 254 ARG A CA 1
ATOM 1935 C C . ARG A 1 254 ? 64.868 25.952 -136.511 1.00 80.00 254 ARG A C 1
ATOM 1937 O O . ARG A 1 254 ? 65.382 26.268 -137.574 1.00 80.00 254 ARG A O 1
ATOM 1944 N N . VAL A 1 255 ? 63.603 25.548 -136.381 1.00 77.38 255 VAL A N 1
ATOM 1945 C CA . VAL A 1 255 ? 62.662 25.450 -137.503 1.00 77.38 255 VAL A CA 1
ATOM 1946 C C . VAL A 1 255 ? 62.542 26.800 -138.201 1.00 77.38 255 VAL A C 1
ATOM 1948 O O . VAL A 1 255 ? 62.685 26.834 -139.410 1.00 77.38 255 VAL A O 1
ATOM 1951 N N . SER A 1 256 ? 62.412 27.905 -137.458 1.00 74.62 256 SER A N 1
ATOM 1952 C CA . SER A 1 256 ? 62.354 29.263 -138.015 1.00 74.62 256 SER A CA 1
ATOM 1953 C C . SER A 1 256 ? 63.615 29.628 -138.804 1.00 74.62 256 SER A C 1
ATOM 1955 O O . SER A 1 256 ? 63.517 30.192 -139.887 1.00 74.62 256 SER A O 1
ATOM 1957 N N . ARG A 1 257 ? 64.811 29.292 -138.303 1.00 76.69 257 ARG A N 1
ATOM 1958 C CA . ARG A 1 257 ? 66.078 29.527 -139.021 1.00 76.69 257 ARG A CA 1
ATOM 1959 C C . ARG A 1 257 ? 66.235 28.615 -140.232 1.00 76.69 257 ARG A C 1
ATOM 1961 O O . ARG A 1 257 ? 66.838 29.018 -141.219 1.00 76.69 257 ARG A O 1
ATOM 1968 N N . GLU A 1 258 ? 65.741 27.386 -140.149 1.00 72.56 258 GLU A N 1
ATOM 1969 C CA . GLU A 1 258 ? 65.743 26.416 -141.242 1.00 72.56 258 GLU A CA 1
ATOM 1970 C C . GLU A 1 258 ? 64.767 26.867 -142.338 1.00 72.56 258 GLU A C 1
ATOM 1972 O O . GLU A 1 258 ? 65.152 26.897 -143.504 1.00 72.56 258 GLU A O 1
ATOM 1977 N N . THR A 1 259 ? 63.582 27.373 -141.974 1.00 70.94 259 THR A N 1
ATOM 1978 C CA . THR A 1 259 ? 62.657 28.039 -142.901 1.00 70.94 259 THR A CA 1
ATOM 1979 C C . THR A 1 259 ? 63.235 29.332 -143.459 1.00 70.94 259 THR A C 1
ATOM 1981 O O . THR A 1 259 ? 63.133 29.538 -144.659 1.00 70.94 259 THR A O 1
ATOM 1984 N N . ASP A 1 260 ? 63.914 30.163 -142.663 1.00 73.50 260 ASP A N 1
ATOM 1985 C CA . ASP A 1 260 ? 64.586 31.371 -143.163 1.00 73.50 260 ASP A CA 1
ATOM 1986 C C . ASP A 1 260 ? 65.719 31.027 -144.131 1.00 73.50 260 ASP A C 1
ATOM 1988 O O . ASP A 1 260 ? 65.942 31.736 -145.108 1.00 73.50 260 ASP A O 1
ATOM 1992 N N . ARG A 1 261 ? 66.453 29.938 -143.885 1.00 71.38 261 ARG A N 1
ATOM 1993 C CA . ARG A 1 261 ? 67.521 29.464 -144.769 1.00 71.38 261 ARG A CA 1
ATOM 1994 C C . ARG A 1 261 ? 66.955 28.923 -146.076 1.00 71.38 261 ARG A C 1
ATOM 1996 O O . ARG A 1 261 ? 67.463 29.284 -147.128 1.00 71.38 261 ARG A O 1
ATOM 2003 N N . VAL A 1 262 ? 65.880 28.139 -146.011 1.00 74.75 262 VAL A N 1
ATOM 2004 C CA . VAL A 1 262 ? 65.137 27.667 -147.188 1.00 74.75 262 VAL A CA 1
ATOM 2005 C C . VAL A 1 262 ? 64.559 28.851 -147.970 1.00 74.75 262 VAL A C 1
ATOM 2007 O O . VAL A 1 262 ? 64.704 28.906 -149.186 1.00 74.75 262 VAL A O 1
ATOM 2010 N N . LEU A 1 263 ? 63.989 29.850 -147.290 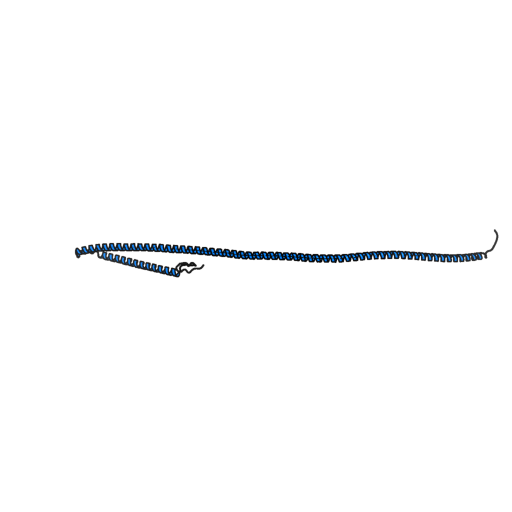1.00 72.00 263 LEU A N 1
ATOM 2011 C CA . LEU A 1 263 ? 63.505 31.083 -147.914 1.00 72.00 263 LEU A CA 1
ATOM 2012 C C . LEU A 1 263 ? 64.643 31.871 -148.572 1.00 72.00 263 LEU A C 1
ATOM 2014 O O . LEU A 1 263 ? 64.486 32.315 -149.703 1.00 72.00 263 LEU A O 1
ATOM 2018 N N . ARG A 1 264 ? 65.806 32.002 -147.924 1.00 67.31 264 ARG A N 1
ATOM 2019 C CA . ARG A 1 264 ? 66.992 32.643 -148.519 1.00 67.31 264 ARG A CA 1
ATOM 2020 C C . ARG A 1 264 ? 67.530 31.867 -149.715 1.00 67.31 264 ARG A C 1
ATOM 2022 O O . ARG A 1 264 ? 67.894 32.497 -150.698 1.00 67.31 264 ARG A O 1
ATOM 2029 N N . ASP A 1 265 ? 67.549 30.538 -149.667 1.00 66.81 265 ASP A N 1
ATOM 2030 C CA . ASP A 1 265 ? 67.948 29.699 -150.803 1.00 66.81 265 ASP A CA 1
ATOM 2031 C C . ASP A 1 265 ? 66.949 29.820 -151.968 1.00 66.81 265 ASP A C 1
ATOM 2033 O O . ASP A 1 265 ? 67.362 29.820 -153.128 1.00 66.81 265 ASP A O 1
ATOM 2037 N N . HIS A 1 266 ? 65.652 30.000 -151.687 1.00 68.88 266 HIS A N 1
ATOM 2038 C CA . HIS A 1 266 ? 64.640 30.311 -152.701 1.00 68.88 266 HIS A CA 1
ATOM 2039 C C . HIS A 1 266 ? 64.786 31.724 -153.277 1.00 68.88 266 HIS A C 1
ATOM 2041 O O . HIS A 1 266 ? 64.664 31.882 -154.490 1.00 68.88 266 HIS A O 1
ATOM 2047 N N . VAL A 1 267 ? 65.094 32.731 -152.452 1.00 66.44 267 VAL A N 1
ATOM 2048 C CA . VAL A 1 267 ? 65.404 34.096 -152.914 1.00 66.44 267 VAL A CA 1
ATOM 2049 C C . VAL A 1 267 ? 66.662 34.091 -153.781 1.00 66.44 267 VAL A C 1
ATOM 2051 O O . VAL A 1 267 ? 66.636 34.646 -154.870 1.00 66.44 267 VAL A O 1
ATOM 2054 N N . ARG A 1 268 ? 67.714 33.363 -153.390 1.00 59.84 268 ARG A N 1
ATOM 2055 C CA . ARG A 1 268 ? 68.924 33.187 -154.208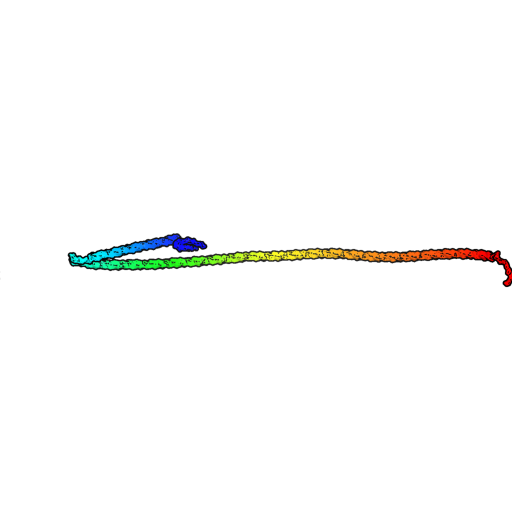 1.00 59.84 268 ARG A CA 1
ATOM 2056 C C . ARG A 1 268 ? 68.633 32.509 -155.542 1.00 59.84 268 ARG A C 1
ATOM 2058 O O . ARG A 1 268 ? 69.136 32.952 -156.564 1.00 59.84 268 ARG A O 1
ATOM 2065 N N . ARG A 1 269 ? 67.781 31.475 -155.552 1.00 59.75 269 ARG A N 1
ATOM 2066 C CA . ARG A 1 269 ? 67.303 30.843 -156.795 1.00 59.75 269 ARG A CA 1
ATOM 2067 C C . ARG A 1 269 ? 66.537 31.839 -157.670 1.00 59.75 269 ARG A C 1
ATOM 2069 O O . ARG A 1 269 ? 66.687 31.817 -158.885 1.00 59.75 269 ARG A O 1
ATOM 2076 N N . ALA A 1 270 ? 65.711 32.694 -157.067 1.00 60.91 270 ALA A N 1
ATOM 2077 C CA . ALA A 1 270 ? 64.941 33.712 -157.776 1.00 60.91 270 ALA A CA 1
ATOM 2078 C C . ALA A 1 270 ? 65.831 34.838 -158.332 1.00 60.91 270 ALA A C 1
ATOM 2080 O O . ALA A 1 270 ? 65.563 35.321 -159.430 1.00 60.91 270 ALA A O 1
ATOM 2081 N N . GLU A 1 271 ? 66.894 35.213 -157.617 1.00 60.78 271 GLU A N 1
ATOM 2082 C CA . GLU A 1 271 ? 67.923 36.165 -158.054 1.00 60.78 271 GLU A CA 1
ATOM 2083 C C . GLU A 1 271 ? 68.819 35.573 -159.153 1.00 60.78 271 GLU A C 1
ATOM 2085 O O . GLU A 1 271 ? 69.110 36.260 -160.124 1.00 60.78 271 GLU A O 1
ATOM 2090 N N . GLU A 1 272 ? 69.189 34.290 -159.076 1.00 58.19 272 GLU A N 1
ATOM 2091 C CA . GLU A 1 272 ? 69.910 33.580 -160.147 1.00 58.19 272 GLU A CA 1
ATOM 2092 C C . GLU A 1 272 ? 69.065 33.464 -161.426 1.00 58.19 272 GLU A C 1
ATOM 2094 O O . GLU A 1 272 ? 69.579 33.664 -162.526 1.00 58.19 272 GLU A O 1
ATOM 2099 N N . ILE A 1 273 ? 67.757 33.207 -161.296 1.00 61.97 273 ILE A N 1
ATOM 2100 C CA . ILE A 1 273 ? 66.814 33.198 -162.426 1.00 61.97 273 ILE A CA 1
ATOM 2101 C C . ILE A 1 273 ? 66.617 34.617 -162.991 1.00 61.97 273 ILE A C 1
ATOM 2103 O O . ILE A 1 273 ? 66.565 34.776 -164.209 1.00 61.97 273 ILE A O 1
ATOM 2107 N N . HIS A 1 274 ? 66.560 35.659 -162.150 1.00 58.38 274 HIS A N 1
ATOM 2108 C CA . HIS A 1 274 ? 66.493 37.054 -162.614 1.00 58.38 274 HIS A CA 1
ATOM 2109 C C . HIS A 1 274 ? 67.788 37.506 -163.297 1.00 58.38 274 HIS A C 1
ATOM 2111 O O . HIS A 1 274 ? 67.713 38.142 -164.341 1.00 58.38 274 HIS A O 1
ATOM 2117 N N . ALA A 1 275 ? 68.962 37.110 -162.800 1.00 58.44 275 ALA A N 1
ATOM 2118 C CA . ALA A 1 275 ? 70.244 37.392 -163.446 1.00 58.44 275 ALA A CA 1
ATOM 2119 C C . ALA A 1 275 ? 70.369 36.693 -164.814 1.00 58.44 275 ALA A C 1
ATOM 2121 O O . ALA A 1 275 ? 70.918 37.262 -165.756 1.00 58.44 275 ALA A O 1
ATOM 2122 N N . GLN A 1 276 ? 69.812 35.484 -164.961 1.00 56.53 276 GLN A N 1
ATOM 2123 C CA . GLN A 1 276 ? 69.701 34.803 -166.257 1.00 56.53 276 GLN A CA 1
ATOM 2124 C C . GLN A 1 276 ? 68.712 35.503 -167.204 1.00 56.53 276 GLN A C 1
ATOM 2126 O O . GLN A 1 276 ? 68.958 35.556 -168.408 1.00 56.53 276 GLN A O 1
ATOM 2131 N N . LEU A 1 277 ? 67.624 36.076 -166.680 1.00 57.47 277 LEU A N 1
ATOM 2132 C CA . LEU A 1 277 ? 66.649 36.837 -167.467 1.00 57.47 277 LEU A CA 1
ATOM 2133 C C . LEU A 1 277 ? 67.166 38.224 -167.878 1.00 57.47 277 LEU A C 1
ATOM 2135 O O . LEU A 1 277 ? 66.903 38.631 -169.007 1.00 57.47 277 LEU A O 1
ATOM 2139 N N . ASP A 1 278 ? 67.948 38.910 -167.042 1.00 56.59 278 ASP A N 1
ATOM 2140 C CA . ASP A 1 278 ? 68.601 40.178 -167.399 1.00 56.59 278 ASP A CA 1
ATOM 2141 C C . ASP A 1 278 ? 69.689 39.972 -168.464 1.00 56.59 278 ASP A C 1
ATOM 2143 O O . ASP A 1 278 ? 69.784 40.762 -169.402 1.00 56.59 278 ASP A O 1
ATOM 2147 N N . HIS A 1 279 ? 70.422 38.853 -168.422 1.00 54.28 279 HIS A N 1
ATOM 2148 C CA . HIS A 1 279 ? 71.404 38.521 -169.460 1.00 54.28 279 HIS A CA 1
ATOM 2149 C C . HIS A 1 279 ? 70.750 38.190 -170.819 1.00 54.28 279 HIS A C 1
ATOM 2151 O O . HIS A 1 279 ? 71.280 38.540 -171.873 1.00 54.28 279 HIS A O 1
ATOM 2157 N N . VAL A 1 280 ? 69.561 37.573 -170.816 1.00 59.47 280 VAL A N 1
ATOM 2158 C CA . VAL A 1 280 ? 68.761 37.344 -172.039 1.00 59.47 280 VAL A CA 1
ATOM 2159 C C . VAL A 1 280 ? 68.094 38.637 -172.523 1.00 59.47 280 VAL A C 1
ATOM 2161 O O . VAL A 1 280 ? 67.959 38.850 -173.728 1.00 59.47 280 VAL A O 1
ATOM 2164 N N . ARG A 1 281 ? 67.716 39.532 -171.604 1.00 52.53 281 ARG A N 1
ATOM 2165 C CA . ARG A 1 281 ? 67.119 40.835 -171.910 1.00 52.53 281 ARG A CA 1
ATOM 2166 C C . ARG A 1 281 ? 68.134 41.803 -172.520 1.00 52.53 281 ARG A C 1
ATOM 2168 O O . ARG A 1 281 ? 67.793 42.442 -173.509 1.00 52.53 281 ARG A O 1
ATOM 2175 N N . GLU A 1 282 ? 69.376 41.844 -172.034 1.00 50.97 282 GLU A N 1
ATOM 2176 C CA . GLU A 1 282 ? 70.454 42.623 -172.665 1.00 50.97 282 GLU A CA 1
ATOM 2177 C C . GLU A 1 282 ? 70.856 42.062 -174.038 1.00 50.97 282 GLU A C 1
ATOM 2179 O O . GLU A 1 282 ? 71.051 42.838 -174.976 1.00 50.97 282 GLU A O 1
ATOM 2184 N N . ALA A 1 283 ? 70.870 40.731 -174.205 1.00 49.97 283 ALA A N 1
ATOM 2185 C CA . ALA A 1 283 ? 71.113 40.086 -175.500 1.00 49.97 283 ALA A CA 1
ATOM 2186 C C . ALA A 1 283 ? 69.999 40.350 -176.541 1.00 49.97 283 ALA A C 1
ATOM 2188 O O . ALA A 1 283 ? 70.259 40.283 -177.742 1.00 49.97 283 ALA A O 1
ATOM 2189 N N . LEU A 1 284 ? 68.778 40.695 -176.106 1.00 47.88 284 LEU A N 1
ATOM 2190 C CA . LEU A 1 284 ? 67.644 41.038 -176.979 1.00 47.88 284 LEU A CA 1
ATOM 2191 C C . LEU A 1 284 ? 67.470 42.549 -177.228 1.00 47.88 284 LEU A C 1
ATOM 2193 O O . LEU A 1 284 ? 66.885 42.917 -178.244 1.00 47.88 284 LEU A O 1
ATOM 2197 N N . THR A 1 285 ? 68.038 43.438 -176.403 1.00 49.75 285 THR A N 1
ATOM 2198 C CA . THR A 1 285 ? 68.170 44.880 -176.731 1.00 49.75 285 THR A CA 1
ATOM 2199 C C . THR A 1 285 ? 69.290 45.192 -177.728 1.00 49.75 285 THR A C 1
ATOM 2201 O O . THR A 1 285 ? 69.398 46.322 -178.191 1.00 49.75 285 THR A O 1
ATOM 2204 N N . GLY A 1 286 ? 70.092 44.200 -178.121 1.00 47.06 286 GLY A N 1
ATOM 2205 C CA . GLY A 1 286 ? 71.124 44.356 -179.148 1.00 47.06 286 GLY A CA 1
ATOM 2206 C C . GLY A 1 286 ? 70.638 44.304 -180.603 1.00 47.06 286 GLY A C 1
ATOM 2207 O O . GLY A 1 286 ? 71.469 44.457 -181.493 1.00 47.06 286 GLY A O 1
ATOM 2208 N N . LEU A 1 287 ? 69.349 44.061 -180.890 1.00 42.28 287 LEU A N 1
ATOM 2209 C CA . LEU A 1 287 ? 68.933 43.685 -182.255 1.00 42.28 287 LEU A CA 1
ATOM 2210 C C . LEU A 1 287 ? 67.714 44.384 -182.871 1.00 42.28 287 LEU A C 1
ATOM 2212 O O . LEU A 1 287 ? 67.310 43.981 -183.956 1.00 42.28 287 LEU A O 1
ATOM 2216 N N . THR A 1 288 ? 67.193 45.472 -182.301 1.00 41.91 288 THR A N 1
ATOM 2217 C CA . THR A 1 288 ? 66.258 46.348 -183.040 1.00 41.91 288 THR A CA 1
ATOM 2218 C C . THR A 1 288 ? 66.217 47.752 -182.443 1.00 41.91 288 THR A C 1
ATOM 2220 O O . THR A 1 288 ? 65.349 48.052 -181.635 1.00 41.91 288 THR A O 1
ATOM 2223 N N . GLU A 1 289 ? 67.188 48.588 -182.817 1.00 32.59 289 GLU A N 1
ATOM 2224 C CA . GLU A 1 289 ? 66.963 49.883 -183.482 1.00 32.59 289 GLU A CA 1
ATOM 2225 C C . GLU A 1 289 ? 68.318 50.514 -183.878 1.00 32.59 289 GLU A C 1
ATOM 2227 O O . GLU A 1 289 ? 69.275 50.566 -183.112 1.00 32.59 289 GLU A O 1
ATOM 2232 N N . GLN A 1 290 ? 68.400 50.947 -185.130 1.00 46.19 290 GLN A N 1
ATOM 2233 C CA . GLN A 1 290 ? 69.505 51.619 -185.830 1.00 46.19 290 GLN A CA 1
ATOM 2234 C C . GLN A 1 290 ? 68.807 52.645 -186.755 1.00 46.19 290 GLN A C 1
ATOM 2236 O O . GLN A 1 290 ? 67.658 52.370 -187.118 1.00 46.19 290 GLN A O 1
ATOM 2241 N N . PRO A 1 291 ? 69.429 53.689 -187.344 1.00 51.06 291 PRO A N 1
ATOM 2242 C CA . PRO A 1 291 ? 70.530 54.620 -187.011 1.00 51.06 291 PRO A CA 1
ATOM 2243 C C . PRO A 1 291 ? 69.927 56.067 -186.859 1.00 51.06 291 PRO A C 1
ATOM 2245 O O . PRO A 1 291 ? 68.706 56.137 -186.709 1.00 51.06 291 PRO A O 1
ATOM 2248 N N . PRO A 1 292 ? 70.644 57.225 -186.935 1.00 56.66 292 PRO A N 1
ATOM 2249 C CA . PRO A 1 292 ? 72.009 57.473 -187.440 1.00 56.66 292 PRO A CA 1
ATOM 2250 C C . PRO A 1 292 ? 72.872 58.452 -186.610 1.00 56.66 292 PRO A C 1
ATOM 2252 O O . PRO A 1 292 ? 72.384 59.145 -185.731 1.00 56.66 292 PRO A O 1
ATOM 2255 N N . SER A 1 293 ? 74.176 58.562 -186.891 1.00 49.56 293 SER A N 1
ATOM 2256 C CA . SER A 1 293 ? 74.902 59.810 -186.559 1.00 49.56 293 SER A CA 1
ATOM 2257 C C . SER A 1 293 ? 74.478 60.918 -187.544 1.00 49.56 293 SER A C 1
ATOM 2259 O O . SER A 1 293 ? 74.178 60.530 -188.680 1.00 49.56 293 SER A O 1
ATOM 2261 N N . PRO A 1 294 ? 74.575 62.241 -187.269 1.00 56.03 294 PRO A N 1
ATOM 2262 C CA . PRO A 1 294 ? 75.162 62.940 -186.109 1.00 56.03 294 PRO A CA 1
ATOM 2263 C C . PRO A 1 294 ? 74.302 64.099 -185.514 1.00 56.03 294 PRO A C 1
ATOM 2265 O O . PRO A 1 294 ? 73.410 64.616 -186.180 1.00 56.03 294 PRO A O 1
ATOM 2268 N N . ASP A 1 295 ? 74.610 64.496 -184.271 1.00 45.34 295 ASP A N 1
ATOM 2269 C CA . ASP A 1 295 ? 74.988 65.848 -183.786 1.00 45.34 295 ASP A CA 1
ATOM 2270 C C . ASP A 1 295 ? 75.583 65.709 -182.367 1.00 45.34 295 ASP A C 1
ATOM 2272 O O . ASP A 1 295 ? 75.118 64.809 -181.625 1.00 45.34 295 ASP A O 1
#

pLDDT: mean 85.53, std 15.86, range [32.59, 98.69]

Foldseek 3Di:
DDQDDDDPNDGDDPDDDPDVVVVNVVVVVVVVVVVVVVVVVVVVVVVVVVVVVVVVVVVVVVVVVPDPCCVVVHDVVNVVSVVVVVVVVVVVVVVVVVVVVVVVVVVVVVVVVVVVVVVVVVVVVVVVVVVVVVVVVVVVVVVVVVVVVVVVVVVVVVVVVVVVVVVVVVVVVVVVVVVVVVVVVVVVVVVVVVVVVVVVVVVVVVVVVVVVVVVVVVVVVVVVVVVVVVVVVVVVVVVVVVVVVVVVVVVVVVVVVVVVVVVVVVVVVVVVVVVVVVVVVVVVVVPDDDDDDDD

Secondary structure (DSSP, 8-state):
------STTPPPPSSS---HHHHHHHHHHHHHHHHHHHHHHHHHHHHHHHHHHHHHHHHHHHHHH-----GGG-HHHHHHHHHHHHHHHHHHHHHHHHHHHHHHHHHHHHHHHHHHHHHHHHHHHHHHHHHHHHHHHHHHHHHHHHHHHHHHHHHHHHHHHHHHHHHHHHHHHHHHHHHHHHHHHHHHHHHHHHHHHHHHHHHHHHHHHHHHHHHHHHHHHHHHHHHHHHHHHHHHHHHHHHHHHHHHHHHHHHHHHHHHHHHHHHHHHHHHHHHHHHHHHHHHTTSS-------